Protein AF-0000000079720739 (afdb_homodimer)

Nearest PDB structures (foldseek):
  3gfk-assembly1_A  TM=5.223E-01  e=1.002E-04  Bacillus subtilis
  6gho-assembly1_A  TM=4.810E-01  e=1.071E-04  Bacillus subtilis subsp. subtilis str. 168
  2kok-assembly1_A  TM=5.061E-01  e=4.776E-03  Brucella abortus
  2fls-assembly1_A  TM=7.844E-01  e=1.572E+00  Homo sapiens
  2ht9-assembly1_B  TM=4.676E-01  e=9.861E-01  Homo sapiens

Solvent-accessible surface area (backbone atoms only — not comparable to full-atom values): 13564 Å² total; per-residue (Å²): 134,76,81,65,86,65,34,83,84,34,33,36,36,41,24,43,90,82,36,65,62,34,52,47,24,52,52,50,34,55,75,71,64,52,54,70,45,80,40,44,43,83,81,49,78,64,51,63,67,40,51,48,48,52,21,49,62,62,73,41,52,54,69,70,39,46,32,71,82,36,67,68,27,29,64,71,56,39,84,41,85,58,48,65,65,51,42,41,52,49,33,62,77,38,48,85,25,42,64,59,26,34,41,31,36,47,91,45,49,46,76,48,84,47,49,71,49,65,73,77,99,131,75,83,64,87,66,34,83,83,33,34,35,36,39,26,42,90,83,35,65,63,34,51,48,25,53,52,49,35,55,75,71,65,51,54,69,45,82,40,44,43,82,81,48,78,65,51,62,68,40,50,48,48,52,21,49,63,64,73,43,52,55,68,70,39,46,32,73,81,34,67,66,26,31,63,70,55,39,82,40,86,58,48,66,66,51,41,42,52,50,34,63,77,39,48,84,24,41,64,60,26,36,43,31,36,47,90,46,48,44,76,48,84,47,49,70,49,66,73,77,101

InterPro domains:
  IPR006660 Arsenate reductase-like [PS51353] (10-121)
  IPR006660 Arsenate reductase-like [PTHR30041] (10-110)
  IPR036249 Thioredoxin-like superfamily [SSF52833] (11-111)

Structure (mmCIF, N/CA/C/O backbone):
data_AF-0000000079720739-model_v1
#
loop_
_entity.id
_entity.type
_entity.pdbx_description
1 polymer 'Arsenate reductase'
#
loop_
_atom_site.group_PDB
_atom_site.id
_atom_site.type_symbol
_atom_site.label_atom_id
_atom_site.label_alt_id
_atom_site.label_comp_id
_atom_site.label_asym_id
_atom_site.label_entity_id
_atom_site.label_seq_id
_atom_site.pdbx_PDB_ins_code
_atom_site.Cartn_x
_atom_site.Cartn_y
_atom_site.Cartn_z
_atom_site.occupancy
_atom_site.B_iso_or_equiv
_atom_site.auth_seq_id
_atom_site.auth_comp_id
_atom_site.auth_asym_id
_atom_site.auth_atom_id
_atom_site.pdbx_PDB_model_num
ATOM 1 N N . MET A 1 1 ? 10.68 32.969 -1.558 1 44.75 1 MET A N 1
ATOM 2 C CA . MET A 1 1 ? 9.578 33.594 -0.817 1 44.75 1 MET A CA 1
ATOM 3 C C . MET A 1 1 ? 8.422 32.594 -0.668 1 44.75 1 MET A C 1
ATOM 5 O O . MET A 1 1 ? 8.055 31.906 -1.627 1 44.75 1 MET A O 1
ATOM 9 N N . GLY A 1 2 ? 8.102 32.031 0.46 1 59.41 2 GLY A N 1
ATOM 10 C CA . GLY A 1 2 ? 7.145 30.938 0.61 1 59.41 2 GLY A CA 1
ATOM 11 C C . GLY A 1 2 ? 5.719 31.359 0.3 1 59.41 2 GLY A C 1
ATOM 12 O O . GLY A 1 2 ? 5.414 32.531 0.24 1 59.41 2 GLY A O 1
ATOM 13 N N . GLU A 1 3 ? 4.969 30.562 -0.412 1 75.06 3 GLU A N 1
ATOM 14 C CA . GLU A 1 3 ? 3.576 30.812 -0.779 1 75.06 3 GLU A CA 1
ATOM 15 C C . GLU A 1 3 ? 2.68 30.859 0.456 1 75.06 3 GLU A C 1
ATOM 17 O O . GLU A 1 3 ? 1.557 31.359 0.393 1 75.06 3 GLU A O 1
ATOM 22 N N . ILE A 1 4 ? 3.268 30.562 1.62 1 86.81 4 ILE A N 1
ATOM 23 C CA . ILE A 1 4 ? 2.467 30.531 2.84 1 86.81 4 ILE A CA 1
ATOM 24 C C . ILE A 1 4 ? 2.617 31.859 3.588 1 86.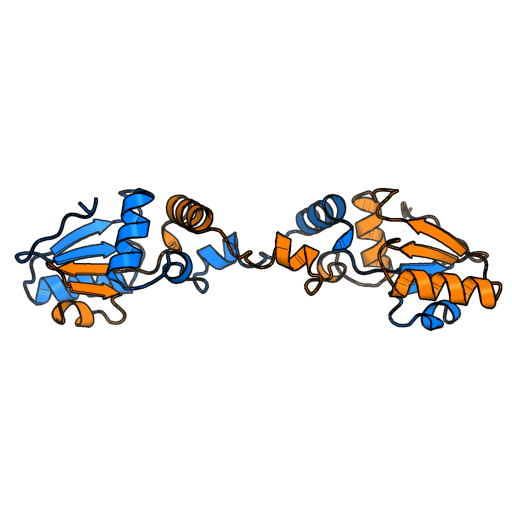81 4 ILE A C 1
ATOM 26 O O . ILE A 1 4 ? 3.734 32.281 3.912 1 86.81 4 ILE A O 1
ATOM 30 N N . ALA A 1 5 ? 1.46 32.594 3.77 1 86 5 ALA A N 1
ATOM 31 C CA . ALA A 1 5 ? 1.449 33.844 4.539 1 86 5 ALA A CA 1
ATOM 32 C C . ALA A 1 5 ? 1.481 33.531 6.039 1 86 5 ALA A C 1
ATOM 34 O O . ALA A 1 5 ? 0.808 32.625 6.52 1 86 5 ALA A O 1
ATOM 35 N N . THR A 1 6 ? 2.426 34.219 6.652 1 90 6 THR A N 1
ATOM 36 C CA . THR A 1 6 ? 2.479 34.062 8.102 1 90 6 THR A CA 1
ATOM 37 C C . THR A 1 6 ? 2.521 35.438 8.766 1 90 6 THR A C 1
ATOM 39 O O . THR A 1 6 ? 2.807 36.438 8.117 1 90 6 THR A O 1
ATOM 42 N N . SER A 1 7 ? 2.041 35.5 9.984 1 93 7 SER A N 1
ATOM 43 C CA . SER A 1 7 ? 1.997 36.719 10.758 1 93 7 SER A CA 1
ATOM 44 C C . SER A 1 7 ? 2.393 36.469 12.211 1 93 7 SER A C 1
ATOM 46 O O . SER A 1 7 ? 2.055 35.438 12.789 1 93 7 SER A O 1
ATOM 48 N N . GLU A 1 8 ? 3.156 37.469 12.828 1 92.94 8 GLU A N 1
ATOM 49 C CA . GLU A 1 8 ? 3.473 37.406 14.25 1 92.94 8 GLU A CA 1
ATOM 50 C C . GLU A 1 8 ? 2.275 37.812 15.102 1 92.94 8 GLU A C 1
ATOM 52 O O . GLU A 1 8 ? 2.244 37.562 16.312 1 92.94 8 GLU A O 1
ATOM 57 N N . ARG A 1 9 ? 1.221 38.312 14.555 1 93 9 ARG A N 1
ATOM 58 C CA . ARG A 1 9 ? 0.101 38.906 15.273 1 93 9 ARG A CA 1
ATOM 59 C C . ARG A 1 9 ? -1.087 37.938 15.32 1 93 9 ARG A C 1
ATOM 61 O O . ARG A 1 9 ? -2.031 38.156 16.094 1 93 9 ARG A O 1
ATOM 68 N N . GLN A 1 10 ? -1.024 36.875 14.461 1 95.75 10 GLN A N 1
ATOM 69 C CA . GLN A 1 10 ? -2.117 35.906 14.406 1 95.75 10 GLN A CA 1
ATOM 70 C C . GLN A 1 10 ? -1.602 34.5 14.07 1 95.75 10 GLN A C 1
ATOM 72 O O . GLN A 1 10 ? -0.6 34.375 13.367 1 95.75 10 GLN A O 1
ATOM 77 N N . ILE A 1 11 ? -2.309 33.625 14.594 1 96.69 11 ILE A N 1
ATOM 78 C CA . ILE A 1 11 ? -1.991 32.219 14.281 1 96.69 11 ILE A CA 1
ATOM 79 C C . ILE A 1 11 ? -2.779 31.781 13.047 1 96.69 11 ILE A C 1
ATOM 81 O O . ILE A 1 11 ? -3.988 32 12.969 1 96.69 11 ILE A O 1
ATOM 85 N N . THR A 1 12 ? -2.1 31.281 12.047 1 97 12 THR A N 1
ATOM 86 C CA . THR A 1 12 ? -2.775 30.625 10.938 1 97 12 THR A CA 1
ATOM 87 C C . THR A 1 12 ? -2.934 29.125 11.219 1 97 12 THR A C 1
ATOM 89 O O . THR A 1 12 ? -1.955 28.438 11.523 1 97 12 THR A O 1
ATOM 92 N N . LEU A 1 13 ? -4.133 28.688 11.188 1 97.12 13 LEU A N 1
ATOM 93 C CA . LEU A 1 13 ? -4.41 27.281 11.453 1 97.12 13 LEU A CA 1
ATOM 94 C C . LEU A 1 13 ? -4.918 26.578 10.195 1 97.12 13 LEU A C 1
ATOM 96 O O . LEU A 1 13 ? -5.988 26.922 9.68 1 97.12 13 LEU A O 1
ATOM 100 N N . TYR A 1 14 ? -4.125 25.688 9.617 1 97.62 14 TYR A N 1
ATOM 101 C CA . TYR A 1 14 ? -4.566 24.766 8.578 1 97.62 14 TYR A CA 1
ATOM 102 C C . TYR A 1 14 ? -5.234 23.531 9.188 1 97.62 14 TYR A C 1
ATOM 104 O O . TYR A 1 14 ? -4.625 22.812 9.977 1 97.62 14 TYR A O 1
ATOM 112 N N . TYR A 1 15 ? -6.469 23.344 8.805 1 97 15 TYR A N 1
ATOM 113 C CA . TYR A 1 15 ? -7.184 22.281 9.492 1 97 15 TYR A CA 1
ATOM 114 C C . TYR A 1 15 ? -8.281 21.703 8.609 1 97 15 TYR A C 1
ATOM 116 O O . TYR A 1 15 ? -8.539 22.219 7.512 1 97 15 TYR A O 1
ATOM 124 N N . SER A 1 16 ? -8.797 20.547 8.984 1 95 16 SER A N 1
ATOM 125 C CA . SER A 1 16 ? -10.008 19.969 8.406 1 95 16 SER A CA 1
ATOM 126 C C . SER A 1 16 ? -11.203 20.141 9.328 1 95 16 SER A C 1
ATOM 128 O O . SER A 1 16 ? -11.148 19.781 10.508 1 95 16 SER A O 1
ATOM 130 N N . SER A 1 17 ? -12.266 20.688 8.805 1 94.75 17 SER A N 1
ATOM 131 C CA . SER A 1 17 ? -13.469 20.922 9.586 1 94.75 17 SER A CA 1
ATOM 132 C C . SER A 1 17 ? -14.078 19.625 10.078 1 94.75 17 SER A C 1
ATOM 134 O O . SER A 1 17 ? -14.945 19.625 10.953 1 94.75 17 SER A O 1
ATOM 136 N N . LYS A 1 18 ? -13.555 18.531 9.555 1 90.88 18 LYS A N 1
ATOM 137 C CA . LYS A 1 18 ? -14.047 17.219 9.969 1 90.88 18 LYS A CA 1
ATOM 138 C C . LYS A 1 18 ? -13.25 16.688 11.156 1 90.88 18 LYS A C 1
ATOM 140 O O . LYS A 1 18 ? -13.641 15.688 11.773 1 90.88 18 LYS A O 1
ATOM 145 N N . SER A 1 19 ? -12.242 17.297 11.461 1 93.75 19 SER A N 1
ATOM 146 C CA . SER A 1 19 ? -11.359 16.828 12.516 1 93.75 19 SER A CA 1
ATOM 147 C C . SER A 1 19 ? -11.844 17.281 13.891 1 93.75 19 SER A C 1
ATOM 149 O O . SER A 1 19 ? -11.992 18.469 14.141 1 93.75 19 SER A O 1
ATOM 151 N N . THR A 1 20 ? -12.07 16.359 14.766 1 93.06 20 THR A N 1
ATOM 152 C CA . THR A 1 20 ? -12.43 16.656 16.156 1 93.06 20 THR A CA 1
ATOM 153 C C . THR A 1 20 ? -11.32 17.453 16.844 1 93.06 20 THR A C 1
ATOM 155 O O . THR A 1 20 ? -11.594 18.422 17.547 1 93.06 20 THR A O 1
ATOM 158 N N . ARG A 1 21 ? -10.109 16.984 16.641 1 93.75 21 ARG A N 1
ATOM 159 C CA . ARG A 1 21 ? -8.977 17.672 17.234 1 93.75 21 ARG A CA 1
ATOM 160 C C . ARG A 1 21 ? -8.898 19.125 16.766 1 93.75 21 ARG A C 1
ATOM 162 O O . ARG A 1 21 ? -8.625 20.031 17.562 1 93.75 21 ARG A O 1
ATOM 169 N N . ALA A 1 22 ? -9.141 19.375 15.5 1 95.75 22 ALA A N 1
ATOM 170 C CA . ALA A 1 22 ? -9.125 20.734 14.969 1 95.75 22 ALA A CA 1
ATOM 171 C C . ALA A 1 22 ? -10.211 21.594 15.617 1 95.75 22 ALA A C 1
ATOM 173 O O . ALA A 1 22 ? -9.961 22.734 16.016 1 95.75 22 ALA A O 1
ATOM 174 N N . LYS A 1 23 ? -11.391 21.016 15.727 1 95.94 23 LYS A N 1
ATOM 175 C CA . LYS A 1 23 ? -12.5 21.734 16.344 1 95.94 23 LYS A CA 1
ATOM 176 C C . LYS A 1 23 ? -12.18 22.094 17.797 1 95.94 23 LYS A C 1
ATOM 178 O O . LYS A 1 23 ? -12.438 23.219 18.234 1 95.94 23 LYS A O 1
ATOM 183 N N . GLN A 1 24 ? -11.656 21.188 18.5 1 96.81 24 GLN A N 1
ATOM 184 C CA . GLN A 1 24 ? -11.281 21.438 19.875 1 96.81 24 GLN A CA 1
ATOM 185 C C . GLN A 1 24 ? -10.188 22.5 19.984 1 96.81 24 GLN A C 1
ATOM 187 O O . GLN A 1 24 ? -10.211 23.344 20.875 1 96.81 24 GLN A O 1
ATOM 192 N N . THR A 1 25 ? -9.258 22.422 19.062 1 96.94 25 THR A N 1
ATOM 193 C CA . THR A 1 25 ? -8.172 23.391 19.031 1 96.94 25 THR A CA 1
ATOM 194 C C . THR A 1 25 ? -8.711 24.797 18.797 1 96.94 25 THR A C 1
ATOM 196 O O . THR A 1 25 ? -8.312 25.734 19.484 1 96.94 25 THR A O 1
ATOM 199 N N . LEU A 1 26 ? -9.633 24.906 17.891 1 96.62 26 LEU A N 1
ATOM 200 C CA . LEU A 1 26 ? -10.234 26.203 17.594 1 96.62 26 LEU A CA 1
ATOM 201 C C . LEU A 1 26 ? -11.031 26.719 18.781 1 96.62 26 LEU A C 1
ATOM 203 O O . LEU A 1 26 ? -10.953 27.906 19.109 1 96.62 26 LEU A O 1
ATOM 207 N N . ALA A 1 27 ? -11.781 25.859 19.406 1 95.75 27 ALA A N 1
ATOM 208 C CA . ALA A 1 27 ? -12.555 26.234 20.594 1 95.75 27 ALA A CA 1
ATOM 209 C C . ALA A 1 27 ? -11.641 26.734 21.703 1 95.75 27 ALA A C 1
ATOM 211 O O . ALA A 1 27 ? -11.93 27.766 22.328 1 95.75 27 ALA A O 1
ATOM 212 N N . TYR A 1 28 ? -10.586 26.016 21.906 1 96.19 28 TYR A N 1
ATOM 213 C CA . TYR A 1 28 ? -9.633 26.391 22.938 1 96.19 28 TYR A CA 1
ATOM 214 C C . TYR A 1 28 ? -9.008 27.75 22.625 1 96.19 28 TYR A C 1
ATOM 216 O O . TYR A 1 28 ? -8.867 28.594 23.5 1 96.19 28 TYR A O 1
ATOM 224 N N . ALA A 1 29 ? -8.594 27.984 21.375 1 95.69 29 ALA A N 1
ATOM 225 C CA . ALA A 1 29 ? -7.996 29.25 20.953 1 95.69 29 ALA A CA 1
ATOM 226 C C . ALA A 1 29 ? -8.953 30.406 21.172 1 95.69 29 ALA A C 1
ATOM 228 O O . ALA A 1 29 ? -8.547 31.469 21.656 1 95.69 29 ALA A O 1
ATOM 229 N N . LYS A 1 30 ? -10.211 30.172 20.859 1 93.88 30 LYS A N 1
ATOM 230 C CA . LYS A 1 30 ? -11.234 31.203 21.062 1 93.88 30 LYS A CA 1
ATOM 231 C C . LYS A 1 30 ? -11.414 31.5 22.531 1 93.88 30 LYS A C 1
ATOM 233 O O . LYS A 1 30 ? -11.5 32.688 22.922 1 93.88 30 LYS A O 1
ATOM 238 N N . ALA A 1 31 ? -11.461 30.484 23.312 1 94.81 31 ALA A N 1
ATOM 239 C CA . ALA A 1 31 ? -11.633 30.656 24.766 1 94.81 31 ALA A CA 1
ATOM 240 C C . ALA A 1 31 ? -10.477 31.453 25.359 1 94.81 31 ALA A C 1
ATOM 242 O O . ALA A 1 31 ? -10.672 32.219 26.297 1 94.81 31 ALA A O 1
ATOM 243 N N . GLU A 1 32 ? -9.273 31.266 24.797 1 94.12 32 GLU A N 1
ATOM 244 C CA . GLU A 1 32 ? -8.07 31.938 25.297 1 94.12 32 GLU A CA 1
ATOM 245 C C . GLU A 1 32 ? -7.902 33.312 24.641 1 94.12 32 GLU A C 1
ATOM 247 O O . GLU A 1 32 ? -6.973 34.062 24.984 1 94.12 32 GLU A O 1
ATOM 252 N N . GLY A 1 33 ? -8.711 33.594 23.703 1 94.44 33 GLY A N 1
ATOM 253 C CA . GLY A 1 33 ? -8.688 34.906 23.031 1 94.44 33 GLY A CA 1
ATOM 254 C C . GLY A 1 33 ? -7.555 35.031 22.031 1 94.44 33 GLY A C 1
ATOM 255 O O . GLY A 1 33 ? -7.074 36.125 21.766 1 94.44 33 GLY A O 1
ATOM 256 N N . LEU A 1 34 ? -7.102 33.969 21.547 1 94.69 34 LEU A N 1
ATOM 257 C CA . LEU A 1 34 ? -6.016 34 20.578 1 94.69 34 LEU A CA 1
ATOM 258 C C . LEU A 1 34 ? -6.543 34.344 19.188 1 94.69 34 LEU A C 1
ATOM 260 O O . LEU A 1 34 ? -7.531 33.75 18.734 1 94.69 34 LEU A O 1
ATOM 264 N N . PRO A 1 35 ? -5.961 35.312 18.516 1 95.88 35 PRO A N 1
ATOM 265 C CA . PRO A 1 35 ? -6.363 35.594 17.141 1 95.88 35 PRO A CA 1
ATOM 266 C C . PRO A 1 35 ? -5.984 34.469 16.172 1 95.88 35 PRO A C 1
ATOM 268 O O . PRO A 1 35 ? -4.809 34.094 16.078 1 95.88 35 PRO A O 1
ATOM 271 N N . ILE A 1 36 ? -6.938 33.938 15.5 1 96.19 36 ILE A N 1
ATOM 272 C CA . ILE A 1 36 ? -6.711 32.781 14.602 1 96.19 36 ILE A CA 1
ATOM 273 C C . ILE A 1 36 ? -7.188 33.156 13.195 1 96.19 36 ILE A C 1
ATOM 275 O O . ILE A 1 36 ? -8.273 33.688 13.023 1 96.19 36 ILE A O 1
ATOM 279 N N . PHE A 1 37 ? -6.41 32.906 12.219 1 96.12 37 PHE A N 1
ATOM 280 C CA . PHE A 1 37 ? -6.809 32.875 10.82 1 96.12 37 PHE A CA 1
ATOM 281 C C . PHE A 1 37 ? -7.008 31.422 10.352 1 96.12 37 PHE A C 1
ATOM 283 O O . PHE A 1 37 ? -6.047 30.656 10.266 1 96.12 37 PHE A O 1
ATOM 290 N N . GLU A 1 38 ? -8.211 31.047 10.062 1 96.19 38 GLU A N 1
ATOM 291 C CA . GLU A 1 38 ? -8.578 29.656 9.773 1 96.19 38 GLU A CA 1
ATOM 292 C C . GLU A 1 38 ? -8.484 29.359 8.281 1 96.19 38 GLU A C 1
ATOM 294 O O . GLU A 1 38 ? -8.992 30.125 7.457 1 96.19 38 GLU A O 1
ATOM 299 N N . ILE A 1 39 ? -7.773 28.344 7.957 1 96.12 39 ILE A N 1
ATOM 300 C CA . ILE A 1 39 ? -7.766 27.812 6.602 1 96.12 39 ILE A CA 1
ATOM 301 C C . ILE A 1 39 ? -8.258 26.359 6.621 1 96.12 39 ILE A C 1
ATOM 303 O O . ILE A 1 39 ? -7.52 25.453 7.012 1 96.12 39 ILE A O 1
ATOM 307 N N . ASP A 1 40 ? -9.516 26.156 6.184 1 96.25 40 ASP A N 1
ATOM 308 C CA . ASP A 1 40 ? -10.062 24.812 6.051 1 96.25 40 ASP A CA 1
ATOM 309 C C . ASP A 1 40 ? -9.57 24.156 4.766 1 96.25 40 ASP A C 1
ATOM 311 O O . ASP A 1 40 ? -10.023 24.484 3.672 1 96.25 40 ASP A O 1
ATOM 315 N N . ILE A 1 41 ? -8.711 23.125 4.926 1 95.56 41 ILE A N 1
ATOM 316 C CA . ILE A 1 41 ? -7.996 22.562 3.793 1 95.56 41 ILE A CA 1
ATOM 317 C C . ILE A 1 41 ? -8.961 21.75 2.928 1 95.56 41 ILE A C 1
ATOM 319 O O . ILE A 1 41 ? -8.633 21.375 1.8 1 95.56 41 ILE A O 1
ATOM 323 N N . LEU A 1 42 ? -10.164 21.453 3.389 1 90.56 42 LEU A N 1
ATOM 324 C CA . LEU A 1 42 ? -11.172 20.766 2.596 1 90.56 42 LEU A CA 1
ATOM 325 C C . LEU A 1 42 ? -11.891 21.75 1.661 1 90.56 42 LEU A C 1
ATOM 327 O O . LEU A 1 42 ? -12.453 21.328 0.645 1 90.56 42 LEU A O 1
ATOM 331 N N . LYS A 1 43 ? -11.938 23.031 2.023 1 90.56 43 LYS A N 1
ATOM 332 C CA . LYS A 1 43 ? -12.656 24.062 1.266 1 90.56 43 LYS A CA 1
ATOM 333 C C . LYS A 1 43 ? -11.711 24.859 0.382 1 90.56 43 LYS A C 1
ATOM 335 O O . LYS A 1 43 ? -12.109 25.375 -0.666 1 90.56 43 LYS A O 1
ATOM 340 N N . VAL A 1 44 ? -10.492 25.016 0.887 1 90.44 44 VAL A N 1
ATOM 341 C CA . VAL A 1 44 ? -9.469 25.766 0.168 1 90.44 44 VAL A CA 1
ATOM 342 C C . VAL A 1 44 ? -8.312 24.844 -0.202 1 90.44 44 VAL A C 1
ATOM 344 O O . VAL A 1 44 ? -7.434 24.578 0.621 1 90.44 44 VAL A O 1
ATOM 347 N N . PRO A 1 45 ? -8.289 24.344 -1.436 1 88.19 45 PRO A N 1
ATOM 348 C CA . PRO A 1 45 ? -7.223 23.406 -1.826 1 88.19 45 PRO A CA 1
ATOM 349 C C . PRO A 1 45 ? -5.836 24.047 -1.753 1 88.19 45 PRO A C 1
ATOM 351 O O . PRO A 1 45 ? -5.648 25.188 -2.184 1 88.19 45 PRO A O 1
ATOM 354 N N . LEU A 1 46 ? -4.965 23.375 -1.167 1 93.81 46 LEU A N 1
ATOM 355 C CA . LEU A 1 46 ? -3.574 23.812 -1.115 1 93.81 46 LEU A CA 1
ATOM 356 C C . LEU A 1 46 ? -2.855 23.484 -2.42 1 93.81 46 LEU A C 1
ATOM 358 O O . LEU A 1 46 ? -3.092 22.438 -3.021 1 93.81 46 LEU A O 1
ATOM 362 N N . THR A 1 47 ? -1.996 24.438 -2.828 1 91.25 47 THR A N 1
ATOM 363 C CA . THR A 1 47 ? -1.145 24.141 -3.977 1 91.25 47 THR A CA 1
ATOM 364 C C . THR A 1 47 ? -0.001 23.219 -3.586 1 91.25 47 THR A C 1
ATOM 366 O O . THR A 1 47 ? 0.275 23.031 -2.398 1 91.25 47 THR A O 1
ATOM 369 N N . GLY A 1 48 ? 0.622 22.594 -4.641 1 91.75 48 GLY A N 1
ATOM 370 C CA . GLY A 1 48 ? 1.784 21.75 -4.371 1 91.75 48 GLY A CA 1
ATOM 371 C C . GLY A 1 48 ? 2.889 22.5 -3.641 1 91.75 48 GLY A C 1
ATOM 372 O O . GLY A 1 48 ? 3.52 21.938 -2.736 1 91.75 48 GLY A O 1
ATOM 373 N N . THR A 1 49 ? 3.129 23.75 -4.082 1 94.75 49 THR A N 1
ATOM 374 C CA . THR A 1 49 ? 4.152 24.578 -3.447 1 94.75 49 THR A CA 1
ATOM 375 C C . THR A 1 49 ? 3.824 24.812 -1.975 1 94.75 49 THR A C 1
ATOM 377 O O . THR A 1 49 ? 4.707 24.734 -1.116 1 94.75 49 THR A O 1
ATOM 380 N N . GLN A 1 50 ? 2.57 25.109 -1.638 1 95.25 50 GLN A N 1
ATOM 381 C CA . GLN A 1 50 ? 2.15 25.312 -0.256 1 95.25 50 GLN A CA 1
ATOM 382 C C . GLN A 1 50 ? 2.381 24.047 0.581 1 95.25 50 GLN A C 1
ATOM 384 O O . GLN A 1 50 ? 2.859 24.141 1.714 1 95.25 50 GLN A O 1
ATOM 389 N N . ILE A 1 51 ? 2.029 22.891 0.04 1 96.44 51 ILE A N 1
ATOM 390 C CA . ILE A 1 51 ? 2.18 21.609 0.737 1 96.44 51 ILE A CA 1
ATOM 391 C C . ILE A 1 51 ? 3.658 21.359 1.023 1 96.44 51 ILE A C 1
ATOM 393 O O . ILE A 1 51 ? 4.027 21 2.145 1 96.44 51 ILE A O 1
ATOM 397 N N . ALA A 1 52 ? 4.465 21.594 0.051 1 95.25 52 ALA A N 1
ATOM 398 C CA . ALA A 1 52 ? 5.906 21.406 0.23 1 95.25 52 ALA A CA 1
ATOM 399 C C . ALA A 1 52 ? 6.453 22.359 1.292 1 95.25 52 ALA A C 1
ATOM 401 O O . ALA A 1 52 ? 7.285 21.969 2.113 1 95.25 52 ALA A O 1
ATOM 402 N N . GLU A 1 53 ? 6.016 23.547 1.226 1 96.31 53 GLU A N 1
ATOM 403 C CA . GLU A 1 53 ? 6.477 24.547 2.188 1 96.31 53 GLU A CA 1
ATOM 404 C C . GLU A 1 53 ? 6.066 24.172 3.609 1 96.31 53 GLU A C 1
ATOM 406 O O . GLU A 1 53 ? 6.852 24.328 4.547 1 96.31 53 GLU A O 1
ATOM 411 N N . LEU A 1 54 ? 4.824 23.734 3.797 1 97 54 LEU A N 1
ATOM 412 C CA . LEU A 1 54 ? 4.367 23.297 5.117 1 97 54 LEU A CA 1
ATOM 413 C C . LEU A 1 54 ? 5.254 22.188 5.664 1 97 54 LEU A C 1
ATOM 415 O O . LEU A 1 54 ? 5.676 22.234 6.824 1 97 54 LEU A O 1
ATOM 419 N N . ALA A 1 55 ? 5.484 21.203 4.883 1 97.19 55 ALA A N 1
ATOM 420 C CA . ALA A 1 55 ? 6.371 20.125 5.293 1 97.19 55 ALA A CA 1
ATOM 421 C C . ALA A 1 55 ? 7.73 20.656 5.734 1 97.19 55 ALA A C 1
ATOM 423 O O . ALA A 1 55 ? 8.25 20.266 6.781 1 97.19 55 ALA A O 1
ATOM 424 N N . GLY A 1 56 ? 8.289 21.547 4.875 1 96.19 56 GLY A N 1
ATOM 425 C CA . GLY A 1 56 ? 9.578 22.156 5.191 1 96.19 56 GLY A CA 1
ATOM 426 C C . GLY A 1 56 ? 9.578 22.891 6.516 1 96.19 56 GLY A C 1
ATOM 427 O O . GLY A 1 56 ? 10.516 22.75 7.309 1 96.19 56 GLY A O 1
ATOM 428 N N . LYS A 1 57 ? 8.578 23.656 6.789 1 95.94 57 LYS A N 1
ATOM 429 C CA . LYS A 1 57 ? 8.477 24.438 8.016 1 95.94 57 LYS A CA 1
ATOM 430 C C . LYS A 1 57 ? 8.422 23.531 9.242 1 95.94 57 LYS A C 1
ATOM 432 O O . LYS A 1 57 ? 8.828 23.922 10.336 1 95.94 57 LYS A O 1
ATOM 437 N N . LEU A 1 58 ? 7.91 22.344 9.07 1 96.88 58 LEU A N 1
ATOM 438 C CA . LEU A 1 58 ? 7.816 21.375 10.148 1 96.88 58 LEU A CA 1
ATOM 439 C C . LEU A 1 58 ? 9.07 20.5 10.219 1 96.88 58 LEU A C 1
ATOM 441 O O . LEU A 1 58 ? 9.18 19.625 11.078 1 96.88 58 LEU A O 1
ATOM 445 N N . ASN A 1 59 ? 10.016 20.734 9.219 1 96.56 59 ASN A N 1
ATOM 446 C CA . ASN A 1 59 ? 11.234 19.938 9.078 1 96.56 59 ASN A CA 1
ATOM 447 C C . ASN A 1 59 ? 10.922 18.484 8.773 1 96.56 59 ASN A C 1
ATOM 449 O O . ASN A 1 59 ? 11.523 17.578 9.352 1 96.56 59 ASN A O 1
ATOM 453 N N . LEU A 1 60 ? 9.969 18.297 7.957 1 95.81 60 LEU A N 1
ATOM 454 C CA . LEU A 1 60 ? 9.539 17 7.48 1 95.81 60 LEU A CA 1
ATOM 455 C C . LEU A 1 60 ? 9.648 16.906 5.965 1 95.81 60 LEU A C 1
ATOM 457 O O . LEU A 1 60 ? 9.805 17.922 5.285 1 95.81 60 LEU A O 1
ATOM 461 N N . GLU A 1 61 ? 9.641 15.68 5.461 1 94.06 61 GLU A N 1
ATOM 462 C CA . GLU A 1 61 ? 9.359 15.453 4.047 1 94.06 61 GLU A CA 1
ATOM 463 C C . GLU A 1 61 ? 7.855 15.414 3.779 1 94.06 61 GLU A C 1
ATOM 465 O O . GLU A 1 61 ? 7.062 15.203 4.695 1 94.06 61 GLU A O 1
ATOM 470 N N . VAL A 1 62 ? 7.48 15.609 2.564 1 94.12 62 VAL A N 1
ATOM 471 C CA . VAL A 1 62 ? 6.062 15.617 2.217 1 94.12 62 VAL A CA 1
ATOM 472 C C . VAL A 1 62 ? 5.426 14.289 2.621 1 94.12 62 VAL A C 1
ATOM 474 O O . VAL A 1 62 ? 4.301 14.266 3.123 1 94.12 62 VAL A O 1
ATOM 477 N N . LYS A 1 63 ? 6.145 13.211 2.438 1 88.06 63 LYS A N 1
ATOM 478 C CA . LYS A 1 63 ? 5.625 11.891 2.799 1 88.06 63 LYS A CA 1
ATOM 479 C C . LYS A 1 63 ? 5.27 11.828 4.281 1 88.06 63 LYS A C 1
ATOM 481 O O . LYS A 1 63 ? 4.316 11.148 4.668 1 88.06 63 LYS A O 1
ATOM 486 N N . ASP A 1 64 ? 5.969 12.586 5.086 1 92.12 64 ASP A N 1
ATOM 487 C CA . ASP A 1 64 ? 5.77 12.562 6.531 1 92.12 64 ASP A CA 1
ATOM 488 C C . ASP A 1 64 ? 4.508 13.336 6.922 1 92.12 64 ASP A C 1
ATOM 490 O O . ASP A 1 64 ? 4.027 13.211 8.055 1 92.12 64 ASP A O 1
ATOM 494 N N . LEU A 1 65 ? 3.906 14.148 6.047 1 95.12 65 LEU A N 1
ATOM 495 C CA . LEU A 1 65 ? 2.674 14.891 6.285 1 95.12 65 LEU A CA 1
ATOM 496 C C . LEU A 1 65 ? 1.453 13.992 6.117 1 95.12 65 LEU A C 1
ATOM 498 O O . LEU A 1 65 ? 0.341 14.375 6.488 1 95.12 65 LEU A O 1
ATOM 502 N N . VAL A 1 66 ? 1.673 12.883 5.566 1 89.12 66 VAL A N 1
ATOM 503 C CA . VAL A 1 66 ? 0.55 11.992 5.281 1 89.12 66 VAL A CA 1
ATOM 504 C C . VAL A 1 66 ? 0.264 11.109 6.492 1 89.12 66 VAL A C 1
ATOM 506 O O . VAL A 1 66 ? 1.172 10.477 7.035 1 89.12 66 VAL A O 1
ATOM 509 N N . ASN A 1 67 ? -0.978 11.203 6.973 1 87.69 67 ASN A N 1
ATOM 510 C CA . ASN A 1 67 ? -1.444 10.273 7.996 1 87.69 67 ASN A CA 1
ATOM 511 C C . ASN A 1 67 ? -1.768 8.906 7.406 1 87.69 67 ASN A C 1
ATOM 513 O O . ASN A 1 67 ? -2.871 8.68 6.906 1 87.69 67 ASN A O 1
ATOM 517 N N . GLN A 1 68 ? -0.865 8.062 7.461 1 77.94 68 GLN A N 1
ATOM 518 C CA . GLN A 1 68 ? -1.023 6.762 6.82 1 77.94 68 GLN A CA 1
ATOM 519 C C . GLN A 1 68 ? -1.931 5.848 7.641 1 77.94 68 GLN A C 1
ATOM 521 O O . GLN A 1 68 ? -2.355 4.793 7.164 1 77.94 68 GLN A O 1
ATOM 526 N N . GLU A 1 69 ? -2.307 6.277 8.844 1 76.06 69 GLU A N 1
ATOM 527 C CA . GLU A 1 69 ? -3.242 5.531 9.68 1 76.06 69 GLU A CA 1
ATOM 528 C C . GLU A 1 69 ? -4.676 6.008 9.461 1 76.06 69 GLU A C 1
ATOM 530 O O . GLU A 1 69 ? -5.621 5.406 9.977 1 76.06 69 GLU A O 1
ATOM 535 N N . HIS A 1 70 ? -4.73 7.121 8.812 1 80.06 70 HIS A N 1
ATOM 536 C CA . HIS A 1 70 ? -6.062 7.648 8.539 1 80.06 70 HIS A CA 1
ATOM 537 C C . HIS A 1 70 ? -6.883 6.668 7.707 1 80.06 70 HIS A C 1
ATOM 539 O O . HIS A 1 70 ? -6.383 6.105 6.73 1 80.06 70 HIS A O 1
ATOM 545 N N . PRO A 1 71 ? -8.195 6.453 8.031 1 75.19 71 PRO A N 1
ATOM 546 C CA . PRO A 1 71 ? -9.047 5.535 7.273 1 75.19 71 PRO A CA 1
ATOM 547 C C . PRO A 1 71 ? -9.07 5.859 5.781 1 75.19 71 PRO A C 1
ATOM 549 O O . PRO A 1 71 ? -9.062 4.949 4.949 1 75.19 71 PRO A O 1
ATOM 552 N N . ALA A 1 72 ? -9.078 7.211 5.492 1 72.44 72 ALA A N 1
ATOM 553 C CA . ALA A 1 72 ? -9.117 7.605 4.086 1 72.44 72 ALA A CA 1
ATOM 554 C C . ALA A 1 72 ? -7.863 7.152 3.352 1 72.44 72 ALA A C 1
ATOM 556 O O . ALA A 1 72 ? -7.918 6.789 2.174 1 72.44 72 ALA A O 1
ATOM 557 N N . TYR A 1 73 ? -6.668 7.262 4.023 1 78.5 73 TYR A N 1
ATOM 558 C CA . TYR A 1 73 ? -5.434 6.77 3.424 1 78.5 73 TYR A CA 1
ATOM 559 C C . TYR A 1 73 ? -5.504 5.27 3.18 1 78.5 73 TYR A C 1
ATOM 561 O O . TYR A 1 73 ? -5.191 4.797 2.084 1 78.5 73 TYR A O 1
ATOM 569 N N . LYS A 1 74 ? -5.918 4.586 4.152 1 69.12 74 LYS A N 1
ATOM 570 C CA . LYS A 1 74 ? -6.008 3.131 4.062 1 69.12 74 LYS A CA 1
ATOM 571 C C . LYS A 1 74 ? -6.961 2.709 2.947 1 69.12 74 LYS A C 1
ATOM 573 O O . LYS A 1 74 ? -6.688 1.753 2.219 1 69.12 74 LYS A O 1
ATOM 578 N N . ALA A 1 75 ? -8.055 3.461 2.973 1 63.34 75 ALA A N 1
ATOM 579 C CA . ALA A 1 75 ? -9.062 3.164 1.955 1 63.34 75 ALA A CA 1
ATOM 580 C C . ALA A 1 75 ? -8.492 3.338 0.551 1 63.34 75 ALA A C 1
ATOM 582 O O . ALA A 1 75 ? -8.859 2.609 -0.372 1 63.34 75 ALA A O 1
ATOM 583 N N . HIS A 1 76 ? -7.602 4.34 0.53 1 58.44 76 HIS A N 1
ATOM 584 C CA . HIS A 1 76 ? -7.113 4.68 -0.802 1 58.44 76 HIS A CA 1
ATOM 585 C C . HIS A 1 76 ? -5.789 3.984 -1.098 1 58.44 76 HIS A C 1
ATOM 587 O O . HIS A 1 76 ? -5.473 3.709 -2.258 1 58.44 76 HIS A O 1
ATOM 593 N N . PHE A 1 77 ? -5.012 3.914 -0.075 1 56.62 77 PHE A N 1
ATOM 594 C CA . PHE A 1 77 ? -3.629 3.551 -0.356 1 56.62 77 PHE A CA 1
ATOM 595 C C . PHE A 1 77 ? -3.299 2.186 0.237 1 56.62 77 PHE A C 1
ATOM 597 O O . PHE A 1 77 ? -2.289 1.575 -0.123 1 56.62 77 PHE A O 1
ATOM 604 N N . GLU A 1 78 ? -3.648 2.08 1.56 1 49.75 78 GLU A N 1
ATOM 605 C CA . GLU A 1 78 ? -3.404 0.723 2.041 1 49.75 78 GLU A CA 1
ATOM 606 C C . GLU A 1 78 ? -3.875 -0.316 1.026 1 49.75 78 GLU A C 1
ATOM 608 O O . GLU A 1 78 ? -4.867 -0.104 0.329 1 49.75 78 GLU A O 1
ATOM 613 N N . PRO A 1 79 ? -2.967 -1.032 0.587 1 47.91 79 PRO A N 1
ATOM 614 C CA . PRO A 1 79 ? -3.439 -2.133 -0.255 1 47.91 79 PRO A CA 1
ATOM 615 C C . PRO A 1 79 ? -4.895 -2.508 0.025 1 47.91 79 PRO A C 1
ATOM 617 O O . PRO A 1 79 ? -5.219 -2.953 1.129 1 47.91 79 PRO A O 1
ATOM 620 N N . HIS A 1 80 ? -5.773 -1.557 -0.107 1 46.72 80 HIS A N 1
ATOM 621 C CA . HIS A 1 80 ? -7.207 -1.805 -0.108 1 46.72 80 HIS A CA 1
ATOM 622 C C . HIS A 1 80 ? -7.516 -3.262 -0.437 1 46.72 80 HIS A C 1
ATOM 624 O O . HIS A 1 80 ? -6.715 -3.939 -1.082 1 46.72 80 HIS A O 1
ATOM 630 N N . GLU A 1 81 ? -8.422 -3.682 0.364 1 55.53 81 GLU A N 1
ATOM 631 C CA . GLU A 1 81 ? -9.109 -4.906 -0.027 1 55.53 81 GLU A CA 1
ATOM 632 C C . GLU A 1 81 ? -9.453 -4.898 -1.513 1 55.53 81 GLU A C 1
ATOM 634 O O . GLU A 1 81 ? -10.516 -4.406 -1.905 1 55.53 81 GLU A O 1
ATOM 639 N N . PHE A 1 82 ? -8.422 -4.809 -2.281 1 64.19 82 PHE A N 1
ATOM 640 C CA . PHE A 1 82 ? -8.703 -4.973 -3.703 1 64.19 82 PHE A CA 1
ATOM 641 C C . PHE A 1 82 ? -9.781 -6.031 -3.924 1 64.19 82 PHE A C 1
ATOM 643 O O . PHE A 1 82 ? -9.867 -7.004 -3.166 1 64.19 82 PHE A O 1
ATOM 650 N N . SER A 1 83 ? -10.703 -5.566 -4.766 1 74.06 83 SER A N 1
ATOM 651 C CA . SER A 1 83 ? -11.648 -6.602 -5.184 1 74.06 83 SER A CA 1
ATOM 652 C C . SER A 1 83 ? -10.938 -7.746 -5.891 1 74.06 83 SER A C 1
ATOM 654 O O . SER A 1 83 ? -9.789 -7.598 -6.328 1 74.06 83 SER A O 1
ATOM 656 N N . THR A 1 84 ? -11.594 -8.805 -5.934 1 87.12 84 THR A N 1
ATOM 657 C CA . THR A 1 84 ? -11.07 -9.93 -6.688 1 87.12 84 THR A CA 1
ATOM 658 C C . THR A 1 84 ? -10.711 -9.516 -8.109 1 87.12 84 THR A C 1
ATOM 660 O O . THR A 1 84 ? -9.656 -9.875 -8.625 1 87.12 84 THR A O 1
ATOM 663 N N . ASP A 1 85 ? -11.531 -8.688 -8.641 1 83.38 85 ASP A N 1
ATOM 664 C CA . ASP A 1 85 ? -11.289 -8.211 -10 1 83.38 85 ASP A CA 1
ATOM 665 C C . ASP A 1 85 ? -10.031 -7.34 -10.062 1 83.38 85 ASP A C 1
ATOM 667 O O . ASP A 1 85 ? -9.266 -7.418 -11.023 1 83.38 85 ASP A O 1
ATOM 671 N N . ASP A 1 86 ? -9.828 -6.555 -9.086 1 77.5 86 ASP A N 1
ATOM 672 C CA . ASP A 1 86 ? -8.648 -5.695 -9.055 1 77.5 86 ASP A CA 1
ATOM 673 C C . ASP A 1 86 ? -7.367 -6.52 -8.938 1 77.5 86 ASP A C 1
ATOM 675 O O . ASP A 1 86 ? -6.367 -6.227 -9.594 1 77.5 86 ASP A O 1
ATOM 679 N N . TRP A 1 87 ? -7.457 -7.52 -8.109 1 86.19 87 TRP A N 1
ATOM 680 C CA . TRP A 1 87 ? -6.305 -8.406 -7.984 1 86.19 87 TRP A CA 1
ATOM 681 C C . TRP A 1 87 ? -6.004 -9.102 -9.312 1 86.19 87 TRP A C 1
ATOM 683 O O . TRP A 1 87 ? -4.84 -9.234 -9.703 1 86.19 87 TRP A O 1
ATOM 693 N N . ILE A 1 88 ? -7.031 -9.539 -10.023 1 88.81 88 ILE A N 1
ATOM 694 C CA . ILE A 1 88 ? -6.883 -10.211 -11.312 1 88.81 88 ILE A CA 1
ATOM 695 C C . ILE A 1 88 ? -6.219 -9.258 -12.312 1 88.81 88 ILE A C 1
ATOM 697 O O . ILE A 1 88 ? -5.277 -9.648 -13.008 1 88.81 88 ILE A O 1
ATOM 701 N N . LYS A 1 89 ? -6.68 -8.008 -12.375 1 81.25 89 LYS A N 1
ATOM 702 C CA . LYS A 1 89 ? -6.094 -7.016 -13.273 1 81.25 89 LYS A CA 1
ATOM 703 C C . LYS A 1 89 ? -4.621 -6.781 -12.945 1 81.25 89 LYS A C 1
ATOM 705 O O . LYS A 1 89 ? -3.787 -6.68 -13.844 1 81.25 89 LYS A O 1
ATOM 710 N N . MET A 1 90 ? -4.344 -6.695 -11.688 1 81.69 90 MET A N 1
ATOM 711 C CA . MET A 1 90 ? -2.975 -6.457 -11.234 1 81.69 90 MET A CA 1
ATOM 712 C C . MET A 1 90 ? -2.051 -7.586 -11.68 1 81.69 90 MET A C 1
ATOM 714 O O . MET A 1 90 ? -0.952 -7.332 -12.18 1 81.69 90 MET A O 1
ATOM 718 N N . ILE A 1 91 ? -2.52 -8.812 -11.516 1 89.75 91 ILE A N 1
ATOM 719 C CA . ILE A 1 91 ? -1.729 -9.969 -11.914 1 89.75 91 ILE A CA 1
ATOM 720 C C . ILE A 1 91 ? -1.548 -9.977 -13.43 1 89.75 91 ILE A C 1
ATOM 722 O O . ILE A 1 91 ? -0.444 -10.211 -13.93 1 89.75 91 ILE A O 1
ATOM 726 N N . ARG A 1 92 ? -2.6 -9.695 -14.141 1 87.31 92 ARG A N 1
ATOM 727 C CA . ARG A 1 92 ? -2.529 -9.727 -15.602 1 87.31 92 ARG A CA 1
ATOM 728 C C . ARG A 1 92 ? -1.546 -8.688 -16.125 1 87.31 92 ARG A C 1
ATOM 730 O O . ARG A 1 92 ? -0.85 -8.922 -17.109 1 87.31 92 ARG A O 1
ATOM 737 N N . HIS A 1 93 ? -1.484 -7.527 -15.461 1 78.94 93 HIS A N 1
ATOM 738 C CA . HIS A 1 93 ? -0.604 -6.449 -15.898 1 78.94 93 HIS A CA 1
ATOM 739 C C . HIS A 1 93 ? 0.825 -6.676 -15.414 1 78.94 93 HIS A C 1
ATOM 741 O O . HIS A 1 93 ? 1.773 -6.16 -16.016 1 78.94 93 HIS A O 1
ATOM 747 N N . ASN A 1 94 ? 1.018 -7.422 -14.367 1 84 94 ASN A N 1
ATOM 748 C CA . ASN A 1 94 ? 2.312 -7.719 -13.758 1 84 94 ASN A CA 1
ATOM 749 C C . ASN A 1 94 ? 2.41 -9.18 -13.336 1 84 94 ASN A C 1
ATOM 751 O O . ASN A 1 94 ? 2.521 -9.477 -12.148 1 84 94 ASN A O 1
ATOM 755 N N . PRO A 1 95 ? 2.422 -10.062 -14.328 1 91.5 95 PRO A N 1
ATOM 756 C CA . PRO A 1 95 ? 2.348 -11.484 -13.977 1 91.5 95 PRO A CA 1
ATOM 757 C C . PRO A 1 95 ? 3.471 -11.922 -13.039 1 91.5 95 PRO A C 1
ATOM 759 O O . PRO A 1 95 ? 3.34 -12.922 -12.336 1 91.5 95 PRO A O 1
ATOM 762 N N . GLU A 1 96 ? 4.574 -11.125 -12.992 1 88.88 96 GLU A N 1
ATOM 763 C CA . GLU A 1 96 ? 5.719 -11.461 -12.148 1 88.88 96 GLU A CA 1
ATOM 764 C C . GLU A 1 96 ? 5.34 -11.469 -10.672 1 88.88 96 GLU A C 1
ATOM 766 O O . GLU A 1 96 ? 6.047 -12.055 -9.852 1 88.88 96 GLU A O 1
ATOM 771 N N . ILE A 1 97 ? 4.262 -10.867 -10.312 1 88.62 97 ILE A N 1
ATOM 772 C CA . ILE A 1 97 ? 3.912 -10.766 -8.898 1 88.62 97 ILE A CA 1
ATOM 773 C C . ILE A 1 97 ? 3.1 -11.984 -8.477 1 88.62 97 ILE A C 1
ATOM 775 O O . ILE A 1 97 ? 2.787 -12.156 -7.293 1 88.62 97 ILE A O 1
ATOM 779 N N . MET A 1 98 ? 2.672 -12.828 -9.422 1 94.19 98 MET A N 1
ATOM 780 C CA . MET A 1 98 ? 1.933 -14.039 -9.086 1 94.19 98 MET A CA 1
ATOM 781 C C . MET A 1 98 ? 2.865 -15.109 -8.531 1 94.19 98 MET A C 1
ATOM 783 O O . MET A 1 98 ? 3.936 -15.359 -9.086 1 94.19 98 MET A O 1
ATOM 787 N N . LYS A 1 99 ? 2.385 -15.758 -7.387 1 95.81 99 LYS A N 1
ATOM 788 C CA . LYS A 1 99 ? 3.148 -16.875 -6.852 1 95.81 99 LYS A CA 1
ATOM 789 C C . LYS A 1 99 ? 3.264 -18.016 -7.871 1 95.81 99 LYS A C 1
ATOM 791 O O . LYS A 1 99 ? 2.279 -18.375 -8.516 1 95.81 99 LYS A O 1
ATOM 796 N N . GLN A 1 100 ? 4.414 -18.438 -8.07 1 95.5 100 GLN A N 1
ATOM 797 C CA . GLN A 1 100 ? 4.766 -19.5 -9.016 1 95.5 100 GLN A CA 1
ATOM 798 C C . GLN A 1 100 ? 6.074 -20.172 -8.617 1 95.5 100 GLN A C 1
ATOM 800 O O . GLN A 1 100 ? 6.848 -19.625 -7.828 1 95.5 100 GLN A O 1
ATOM 805 N N . PRO A 1 101 ? 6.266 -21.484 -9.156 1 97.44 101 PRO A N 1
ATOM 806 C CA . PRO A 1 101 ? 5.484 -22.234 -10.141 1 97.44 101 PRO A CA 1
ATOM 807 C C . PRO A 1 101 ? 4.277 -22.938 -9.531 1 97.44 101 PRO A C 1
ATOM 809 O O . PRO A 1 101 ? 4.301 -23.297 -8.352 1 97.44 101 PRO A O 1
ATOM 812 N N . ILE A 1 102 ? 3.199 -23.047 -10.273 1 97.75 102 ILE A N 1
ATOM 813 C CA . ILE A 1 102 ? 2.029 -23.844 -9.922 1 97.75 102 ILE A CA 1
ATOM 814 C C . ILE A 1 102 ? 1.968 -25.094 -10.797 1 97.75 102 ILE A C 1
ATOM 816 O O . ILE A 1 102 ? 2.033 -24.984 -12.031 1 97.75 102 ILE A O 1
ATOM 820 N N . ALA A 1 103 ? 1.905 -26.281 -10.234 1 97.69 103 ALA A N 1
ATOM 821 C CA . ALA A 1 103 ? 1.841 -27.562 -10.938 1 97.69 103 ALA A CA 1
ATOM 822 C C . ALA A 1 103 ? 0.453 -28.188 -10.82 1 97.69 103 ALA A C 1
ATOM 824 O O . ALA A 1 103 ? -0.134 -28.203 -9.734 1 97.69 103 ALA A O 1
ATOM 825 N N . ILE A 1 104 ? -0.043 -28.656 -11.961 1 97.38 104 ILE A N 1
ATOM 826 C CA . ILE A 1 104 ? -1.354 -29.297 -11.992 1 97.38 104 ILE A CA 1
ATOM 827 C C . ILE A 1 104 ? -1.244 -30.656 -12.672 1 97.38 104 ILE A C 1
ATOM 829 O O . ILE A 1 104 ? -0.655 -30.766 -13.75 1 97.38 104 ILE A O 1
ATOM 833 N N . ARG A 1 105 ? -1.733 -31.688 -12.055 1 96.69 105 ARG A N 1
ATOM 834 C CA . ARG A 1 105 ? -1.928 -33 -12.656 1 96.69 105 ARG A CA 1
ATOM 835 C C . ARG A 1 105 ? -3.301 -33.562 -12.305 1 96.69 105 ARG A C 1
ATOM 837 O O . ARG A 1 105 ? -3.543 -33.969 -11.164 1 96.69 105 ARG A O 1
ATOM 844 N N . GLY A 1 106 ? -4.156 -33.656 -13.312 1 95.31 106 GLY A N 1
ATOM 845 C CA . GLY A 1 106 ? -5.52 -34.062 -13.008 1 95.31 106 GLY A CA 1
ATOM 846 C C . GLY A 1 106 ? -6.203 -33.156 -12.008 1 95.31 106 GLY A C 1
ATOM 847 O O . GLY A 1 106 ? -6.277 -31.938 -12.211 1 95.31 106 GLY A O 1
ATOM 848 N N . LYS A 1 107 ? -6.57 -33.688 -10.883 1 94.38 107 LYS A N 1
ATOM 849 C CA . LYS A 1 107 ? -7.285 -32.906 -9.859 1 94.38 107 LYS A CA 1
ATOM 850 C C . LYS A 1 107 ? -6.316 -32.312 -8.844 1 94.38 107 LYS A C 1
ATOM 852 O O . LYS A 1 107 ? -6.711 -31.5 -8.008 1 94.38 107 LYS A O 1
ATOM 857 N N . MET A 1 108 ? -5.082 -32.688 -8.945 1 95.69 108 MET A N 1
ATOM 858 C CA . MET A 1 108 ? -4.105 -32.219 -7.965 1 95.69 108 MET A CA 1
ATOM 859 C C . MET A 1 108 ? -3.455 -30.922 -8.43 1 95.69 108 MET A C 1
ATOM 861 O O . MET A 1 108 ? -3.105 -30.781 -9.602 1 95.69 108 MET A O 1
ATOM 865 N N . THR A 1 109 ? -3.459 -29.969 -7.629 1 97.12 109 THR A N 1
ATOM 866 C CA . THR A 1 109 ? -2.803 -28.688 -7.859 1 97.12 109 THR A CA 1
ATOM 867 C C . THR A 1 109 ? -1.954 -28.297 -6.652 1 97.12 109 THR A C 1
ATOM 869 O O . THR A 1 109 ? -2.42 -28.344 -5.516 1 97.12 109 THR A O 1
ATOM 872 N N . ILE A 1 110 ? -0.687 -27.922 -6.879 1 96.94 110 ILE A N 1
ATOM 873 C CA . ILE A 1 110 ? 0.146 -27.484 -5.766 1 96.94 110 ILE A CA 1
ATOM 874 C C . ILE A 1 110 ? 0.923 -26.234 -6.168 1 96.94 110 ILE A C 1
ATOM 876 O O . ILE A 1 110 ? 1.255 -26.047 -7.34 1 96.94 110 ILE A O 1
ATOM 880 N N . LEU A 1 111 ? 1.098 -25.344 -5.219 1 97.19 111 LEU A N 1
ATOM 881 C CA . LEU A 1 111 ? 2.129 -24.312 -5.328 1 97.19 111 LEU A CA 1
ATOM 882 C C . LEU A 1 111 ? 3.5 -24.891 -4.977 1 97.19 111 LEU A C 1
ATOM 884 O O . LEU A 1 111 ? 3.711 -25.359 -3.859 1 97.19 111 LEU A O 1
ATOM 888 N N . VAL A 1 112 ? 4.418 -24.922 -5.906 1 97 112 VAL A N 1
ATOM 889 C CA . VAL A 1 112 ? 5.73 -25.531 -5.719 1 97 112 VAL A CA 1
ATOM 890 C C . VAL A 1 112 ? 6.59 -24.641 -4.824 1 97 112 VAL A C 1
ATOM 892 O O . VAL A 1 112 ? 6.953 -23.531 -5.211 1 97 112 VAL A O 1
ATOM 895 N N . GLU A 1 113 ? 6.906 -25.125 -3.662 1 93.75 113 GLU A N 1
ATOM 896 C CA . GLU A 1 113 ? 7.719 -24.359 -2.717 1 93.75 113 GLU A CA 1
ATOM 897 C C . GLU A 1 113 ? 9.18 -24.812 -2.764 1 93.75 113 GLU A C 1
ATOM 899 O O . GLU A 1 113 ? 10.078 -24.016 -2.496 1 93.75 113 GLU A O 1
ATOM 904 N N . THR A 1 114 ? 9.367 -26.062 -3.035 1 95 114 THR A N 1
ATOM 905 C CA . THR A 1 114 ? 10.688 -26.625 -3.322 1 95 114 THR A CA 1
ATOM 906 C C . THR A 1 114 ? 10.688 -27.344 -4.664 1 95 114 THR A C 1
ATOM 908 O O . THR A 1 114 ? 9.672 -27.922 -5.059 1 95 114 THR A O 1
ATOM 911 N N . PRO A 1 115 ? 11.844 -27.312 -5.316 1 94.19 115 PRO A N 1
ATOM 912 C CA . PRO A 1 115 ? 11.883 -27.953 -6.633 1 94.19 115 PRO A CA 1
ATOM 913 C C . PRO A 1 115 ? 11.391 -29.406 -6.605 1 94.19 115 PRO A C 1
ATOM 915 O O . PRO A 1 115 ? 10.75 -29.859 -7.555 1 94.19 115 PRO A O 1
ATOM 918 N N . THR A 1 116 ? 11.555 -30.109 -5.512 1 93.62 116 THR A N 1
ATOM 919 C CA . THR A 1 116 ? 11.234 -31.531 -5.449 1 93.62 116 THR A CA 1
ATOM 920 C C . THR A 1 116 ? 9.742 -31.734 -5.223 1 93.62 116 THR A C 1
ATOM 922 O O . THR A 1 116 ? 9.242 -32.844 -5.336 1 93.62 116 THR A O 1
ATOM 925 N N . ASP A 1 117 ? 8.984 -30.672 -4.934 1 95.31 117 ASP A N 1
ATOM 926 C CA . ASP A 1 117 ? 7.543 -30.781 -4.746 1 95.31 117 ASP A CA 1
ATOM 927 C C . ASP A 1 117 ? 6.863 -31.328 -6 1 95.31 117 ASP A C 1
ATOM 929 O O . ASP A 1 117 ? 5.785 -31.922 -5.926 1 95.31 117 ASP A O 1
ATOM 933 N N . ILE A 1 118 ? 7.504 -31.156 -7.129 1 94.62 118 ILE A N 1
ATOM 934 C CA . ILE A 1 118 ? 6.922 -31.516 -8.422 1 94.62 118 ILE A CA 1
ATOM 935 C C . ILE A 1 118 ? 6.707 -33.031 -8.484 1 94.62 118 ILE A C 1
ATOM 937 O O . ILE A 1 118 ? 5.895 -33.5 -9.273 1 94.62 118 ILE A O 1
ATOM 941 N N . ILE A 1 119 ? 7.434 -33.781 -7.66 1 90 119 ILE A N 1
ATOM 942 C CA . ILE A 1 119 ? 7.289 -35.219 -7.715 1 90 119 ILE A CA 1
ATOM 943 C C . ILE A 1 119 ? 6.133 -35.656 -6.82 1 90 119 ILE A C 1
ATOM 945 O O . ILE A 1 119 ? 5.762 -36.844 -6.805 1 90 119 ILE A O 1
ATOM 949 N N . LYS A 1 120 ? 5.566 -34.719 -6.051 1 88.25 120 LYS A N 1
ATOM 950 C CA . LYS A 1 120 ? 4.477 -35.031 -5.129 1 88.25 120 LYS A CA 1
ATOM 951 C C . LYS A 1 120 ? 3.135 -35.062 -5.852 1 88.25 120 LYS A C 1
ATOM 953 O O . LYS A 1 120 ? 2.117 -35.438 -5.27 1 88.25 120 LYS A O 1
ATOM 958 N N . ILE A 1 121 ? 3.188 -34.688 -7.125 1 89.12 121 ILE A N 1
ATOM 959 C CA . ILE A 1 121 ? 1.907 -34.594 -7.816 1 89.12 121 ILE A CA 1
ATOM 960 C C . ILE A 1 121 ? 1.859 -35.594 -8.953 1 89.12 121 ILE A C 1
ATOM 962 O O . ILE A 1 121 ? 2.9 -36 -9.484 1 89.12 121 ILE A O 1
ATOM 966 N N . MET B 1 1 ? -17.156 -25.469 -16.328 1 45.09 1 MET B N 1
ATOM 967 C CA . MET B 1 1 ? -16.031 -26.109 -17.016 1 45.09 1 MET B CA 1
ATOM 968 C C . MET B 1 1 ? -14.797 -25.219 -16.969 1 45.09 1 MET B C 1
ATOM 970 O O . MET B 1 1 ? -14.883 -24.016 -17.188 1 45.09 1 MET B O 1
ATOM 974 N N . GLY B 1 2 ? -13.742 -25.484 -16.219 1 59.62 2 GLY B N 1
ATOM 975 C CA . GLY B 1 2 ? -12.617 -24.594 -15.984 1 59.62 2 GLY B CA 1
ATOM 976 C C . GLY B 1 2 ? -11.805 -24.312 -17.234 1 59.62 2 GLY B C 1
ATOM 977 O O . GLY B 1 2 ? -11.906 -25.047 -18.219 1 59.62 2 GLY B O 1
ATOM 978 N N . GLU B 1 3 ? -11.438 -23.109 -17.5 1 74.88 3 GLU B N 1
ATOM 979 C CA . GLU B 1 3 ? -10.633 -22.688 -18.641 1 74.88 3 GLU B CA 1
ATOM 980 C C . GLU B 1 3 ? -9.234 -23.312 -18.594 1 74.88 3 GLU B C 1
ATOM 982 O O . GLU B 1 3 ? -8.523 -23.344 -19.609 1 74.88 3 GLU B O 1
ATOM 987 N N . ILE B 1 4 ? -8.938 -24.016 -17.469 1 86.88 4 ILE B N 1
ATOM 988 C CA . ILE B 1 4 ? -7.609 -24.594 -17.312 1 86.88 4 ILE B CA 1
ATOM 989 C C . ILE B 1 4 ? -7.629 -26.062 -17.734 1 86.88 4 ILE B C 1
ATOM 991 O O . ILE B 1 4 ? -8.414 -26.844 -17.188 1 86.88 4 ILE B O 1
ATOM 995 N N . ALA B 1 5 ? -6.797 -26.422 -18.781 1 86.19 5 ALA B N 1
ATOM 996 C CA . ALA B 1 5 ? -6.656 -27.812 -19.219 1 86.19 5 ALA B CA 1
ATOM 997 C C . ALA B 1 5 ? -5.754 -28.594 -18.266 1 86.19 5 ALA B C 1
ATOM 999 O O . ALA B 1 5 ? -4.727 -28.078 -17.812 1 86.19 5 ALA B O 1
ATOM 1000 N N . THR B 1 6 ? -6.309 -29.703 -17.859 1 90.25 6 THR B N 1
ATOM 1001 C CA . THR B 1 6 ? -5.488 -30.578 -17.031 1 90.25 6 THR B CA 1
ATOM 1002 C C . THR B 1 6 ? -5.488 -32 -17.578 1 90.25 6 THR B C 1
ATOM 1004 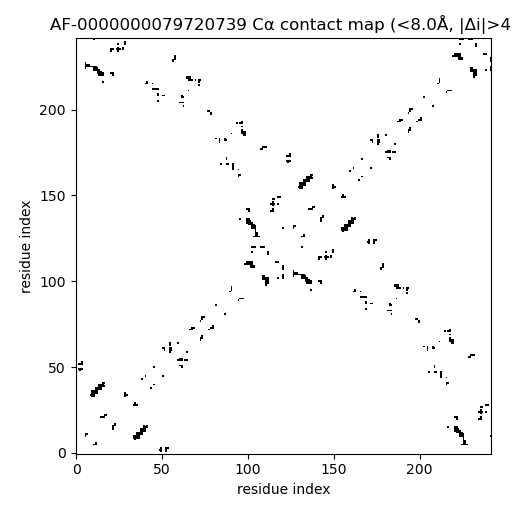O O . THR B 1 6 ? -6.352 -32.375 -18.375 1 90.25 6 THR B O 1
ATOM 1007 N N . SER B 1 7 ? -4.434 -32.719 -17.281 1 93.12 7 SER B N 1
ATOM 1008 C CA . SER B 1 7 ? -4.27 -34.094 -17.719 1 93.12 7 SER B CA 1
ATOM 1009 C C . SER B 1 7 ? -3.68 -34.969 -16.609 1 93.12 7 SER B C 1
ATOM 1011 O O . SER B 1 7 ? -2.822 -34.5 -15.852 1 93.12 7 SER B O 1
ATOM 1013 N N . GLU B 1 8 ? -4.168 -36.281 -16.516 1 92.88 8 GLU B N 1
ATOM 1014 C CA . GLU B 1 8 ? -3.58 -37.25 -15.594 1 92.88 8 GLU B CA 1
ATOM 1015 C C . GLU B 1 8 ? -2.264 -37.781 -16.141 1 92.88 8 GLU B C 1
ATOM 1017 O O . GLU B 1 8 ? -1.48 -38.375 -15.391 1 92.88 8 GLU B O 1
ATOM 1022 N N . ARG B 1 9 ? -1.876 -37.5 -17.344 1 92.88 9 ARG B N 1
ATOM 1023 C CA . ARG B 1 9 ? -0.735 -38.125 -18.016 1 92.88 9 ARG B CA 1
ATOM 1024 C C . ARG B 1 9 ? 0.452 -37.188 -18.062 1 92.88 9 ARG B C 1
ATOM 1026 O O . ARG B 1 9 ? 1.572 -37.594 -18.375 1 92.88 9 ARG B O 1
ATOM 1033 N N . GLN B 1 10 ? 0.186 -35.875 -17.75 1 95.69 10 GLN B N 1
ATOM 1034 C CA . GLN B 1 10 ? 1.244 -34.875 -17.781 1 95.69 10 GLN B CA 1
ATOM 1035 C C . GLN B 1 10 ? 1.003 -33.781 -16.75 1 95.69 10 GLN B C 1
ATOM 1037 O O . GLN B 1 10 ? -0.145 -33.469 -16.422 1 95.69 10 GLN B O 1
ATOM 1042 N N . ILE B 1 11 ? 2.082 -33.312 -16.312 1 96.69 11 ILE B N 1
ATOM 1043 C CA . ILE B 1 11 ? 2.008 -32.188 -15.375 1 96.69 11 ILE B CA 1
ATOM 1044 C C . ILE B 1 11 ? 2.025 -30.859 -16.156 1 96.69 11 ILE B C 1
ATOM 1046 O O . ILE B 1 11 ? 2.861 -30.672 -17.031 1 96.69 11 ILE B O 1
ATOM 1050 N N . THR B 1 12 ? 1.052 -30.016 -15.922 1 96.94 12 THR B N 1
ATOM 1051 C CA . THR B 1 12 ? 1.11 -28.656 -16.422 1 96.94 12 THR B CA 1
ATOM 1052 C C . THR B 1 12 ? 1.773 -27.734 -15.406 1 96.94 12 THR B C 1
ATOM 1054 O O . THR B 1 12 ? 1.362 -27.672 -14.242 1 96.94 12 THR B O 1
ATOM 1057 N N . LEU B 1 13 ? 2.797 -27.094 -15.828 1 97.19 13 LEU B N 1
ATOM 1058 C CA . LEU B 1 13 ? 3.523 -26.188 -14.938 1 97.19 13 LEU B CA 1
ATOM 1059 C C . LEU B 1 13 ? 3.373 -24.734 -15.398 1 97.19 13 LEU B C 1
ATOM 1061 O O . LEU B 1 13 ? 3.814 -24.375 -16.484 1 97.19 13 LEU B O 1
ATOM 1065 N N . TYR B 1 14 ? 2.646 -23.922 -14.625 1 97.69 14 TYR B N 1
ATOM 1066 C CA . TYR B 1 14 ? 2.629 -22.469 -14.789 1 97.69 14 TYR B CA 1
ATOM 1067 C C . TYR B 1 14 ? 3.814 -21.828 -14.078 1 97.69 14 TYR B C 1
ATOM 1069 O O . TYR B 1 14 ? 3.977 -21.984 -12.867 1 97.69 14 TYR B O 1
ATOM 1077 N N . TYR B 1 15 ? 4.609 -21.141 -14.859 1 97 15 TYR B N 1
ATOM 1078 C CA . TYR B 1 15 ? 5.832 -20.656 -14.242 1 97 15 T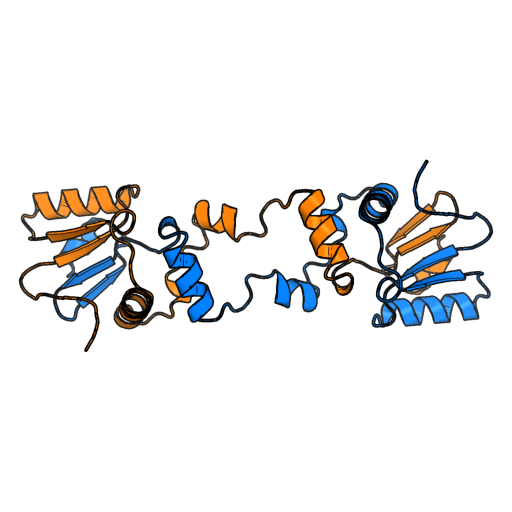YR B CA 1
ATOM 1079 C C . TYR B 1 15 ? 6.324 -19.375 -14.93 1 97 15 TYR B C 1
ATOM 1081 O O . TYR B 1 15 ? 5.762 -18.969 -15.945 1 97 15 TYR B O 1
ATOM 1089 N N . SER B 1 16 ? 7.23 -18.656 -14.281 1 95.12 16 SER B N 1
ATOM 1090 C CA . SER B 1 16 ? 7.984 -17.562 -14.883 1 95.12 16 SER B CA 1
ATOM 1091 C C . SER B 1 16 ? 9.406 -18 -15.234 1 95.12 16 SER B C 1
ATOM 1093 O O . SER B 1 16 ? 10.125 -18.531 -14.391 1 95.12 16 SER B O 1
ATOM 1095 N N . SER B 1 17 ? 9.789 -17.781 -16.453 1 94.88 17 SER B N 1
ATOM 1096 C CA . SER B 1 17 ? 11.117 -18.156 -16.922 1 94.88 17 SER B CA 1
ATOM 1097 C C . SER B 1 17 ? 12.203 -17.391 -16.172 1 94.88 17 SER B C 1
ATOM 1099 O O . SER B 1 17 ? 13.383 -17.75 -16.2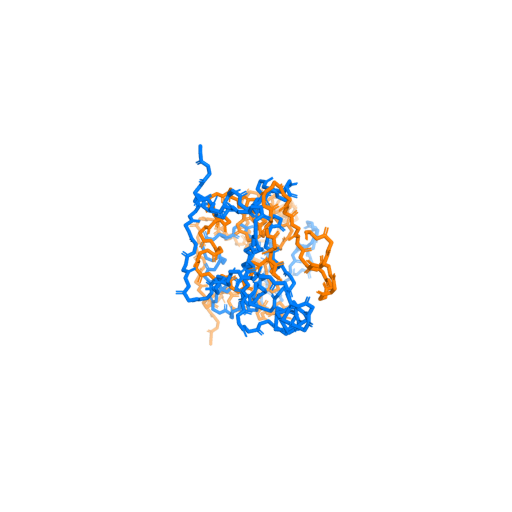5 1 94.88 17 SER B O 1
ATOM 1101 N N . LYS B 1 18 ? 11.766 -16.406 -15.414 1 91.06 18 LYS B N 1
ATOM 1102 C CA . LYS B 1 18 ? 12.719 -15.609 -14.641 1 91.06 18 LYS B CA 1
ATOM 1103 C C . LYS B 1 18 ? 12.914 -16.203 -13.25 1 91.06 18 LYS B C 1
ATOM 1105 O O . LYS B 1 18 ? 13.828 -15.805 -12.516 1 91.06 18 LYS B O 1
ATOM 1110 N N . SER B 1 19 ? 12.156 -17.125 -12.93 1 94 19 SER B N 1
ATOM 1111 C CA . SER B 1 19 ? 12.195 -17.688 -11.586 1 94 19 SER B CA 1
ATOM 1112 C C . SER B 1 19 ? 13.25 -18.781 -11.484 1 94 19 SER B C 1
ATOM 1114 O O . SER B 1 19 ? 13.203 -19.766 -12.227 1 94 19 SER B O 1
ATOM 1116 N N . THR B 1 20 ? 14.172 -18.641 -10.586 1 93.25 20 THR B N 1
ATOM 1117 C CA . THR B 1 20 ? 15.172 -19.656 -10.312 1 93.25 20 THR B CA 1
ATOM 1118 C C . THR B 1 20 ? 14.508 -20.953 -9.859 1 93.25 20 THR B C 1
ATOM 1120 O O . THR B 1 20 ? 14.875 -22.047 -10.305 1 93.25 20 THR B O 1
ATOM 1123 N N . ARG B 1 21 ? 13.57 -20.812 -8.961 1 93.94 21 ARG B N 1
ATOM 1124 C CA . ARG B 1 21 ? 12.859 -21.969 -8.461 1 93.94 21 ARG B CA 1
ATOM 1125 C C . ARG B 1 21 ? 12.156 -22.719 -9.594 1 93.94 21 ARG B C 1
ATOM 1127 O O . ARG B 1 21 ? 12.172 -23.953 -9.641 1 93.94 21 ARG B O 1
ATOM 1134 N N . ALA B 1 22 ? 11.539 -22.016 -10.516 1 95.88 22 ALA B N 1
ATOM 1135 C CA . ALA B 1 22 ? 10.875 -22.641 -11.656 1 95.88 22 ALA B CA 1
ATOM 1136 C C . ALA B 1 22 ? 11.875 -23.391 -12.531 1 95.88 22 ALA B C 1
ATOM 1138 O O . ALA B 1 22 ? 11.617 -24.531 -12.93 1 95.88 22 ALA B O 1
ATOM 1139 N N . LYS B 1 23 ? 13.008 -22.766 -12.766 1 96.06 23 LYS B N 1
ATOM 1140 C CA . LYS B 1 23 ? 14.047 -23.406 -13.57 1 96.06 23 LYS B CA 1
ATOM 1141 C C . LYS B 1 23 ? 14.539 -24.688 -12.914 1 96.06 23 LYS B C 1
ATOM 1143 O O . LYS B 1 23 ? 14.711 -25.703 -13.578 1 96.06 23 LYS B O 1
ATOM 1148 N N . GLN B 1 24 ? 14.758 -24.641 -11.688 1 96.94 24 GLN B N 1
ATOM 1149 C CA . GLN B 1 24 ? 15.203 -25.812 -10.945 1 96.94 24 GLN B CA 1
ATOM 1150 C C . GLN B 1 24 ? 14.141 -26.906 -10.969 1 96.94 24 GLN B C 1
ATOM 1152 O O . GLN B 1 24 ? 14.461 -28.094 -11.094 1 96.94 24 GLN B O 1
ATOM 1157 N N . THR B 1 25 ? 12.914 -26.484 -10.82 1 97.06 25 THR B N 1
ATOM 1158 C CA . THR B 1 25 ? 11.797 -27.422 -10.844 1 97.06 25 THR B CA 1
ATOM 1159 C C . THR B 1 25 ? 11.727 -28.141 -12.188 1 97.06 25 THR B C 1
ATOM 1161 O O . THR B 1 25 ? 11.578 -29.359 -12.234 1 97.06 25 THR B O 1
ATOM 1164 N N . LEU B 1 26 ? 11.891 -27.406 -13.242 1 96.75 26 LEU B N 1
ATOM 1165 C CA . LEU B 1 26 ? 11.852 -27.984 -14.586 1 96.75 26 LEU B CA 1
ATOM 1166 C C . LEU B 1 26 ? 13.023 -28.938 -14.797 1 96.75 26 LEU B C 1
ATOM 1168 O O . LEU B 1 26 ? 12.859 -30.016 -15.367 1 96.75 26 LEU B O 1
ATOM 1172 N N . ALA B 1 27 ? 14.195 -28.547 -14.344 1 95.81 27 ALA B N 1
ATOM 1173 C CA . ALA B 1 27 ? 15.383 -29.391 -14.461 1 95.81 27 ALA B CA 1
ATOM 1174 C C . ALA B 1 27 ? 15.188 -30.703 -13.719 1 95.81 27 ALA B C 1
ATOM 1176 O O . ALA B 1 27 ? 15.508 -31.781 -14.242 1 95.81 27 ALA B O 1
ATOM 1177 N N . TYR B 1 28 ? 14.664 -30.578 -12.547 1 96.25 28 TYR B N 1
ATOM 1178 C CA . TYR B 1 28 ? 14.414 -31.766 -11.734 1 96.25 28 TYR B CA 1
ATOM 1179 C C . TYR B 1 28 ? 13.406 -32.688 -12.414 1 96.25 28 TYR B C 1
ATOM 1181 O O . TYR B 1 28 ? 13.594 -33.906 -12.445 1 96.25 28 TYR B O 1
ATOM 1189 N N . ALA B 1 29 ? 12.305 -32.156 -12.938 1 95.69 29 ALA B N 1
ATOM 1190 C CA . ALA B 1 29 ? 11.281 -32.938 -13.625 1 95.69 29 ALA B CA 1
ATOM 1191 C C . ALA B 1 29 ? 11.859 -33.656 -14.828 1 95.69 29 ALA B C 1
ATOM 1193 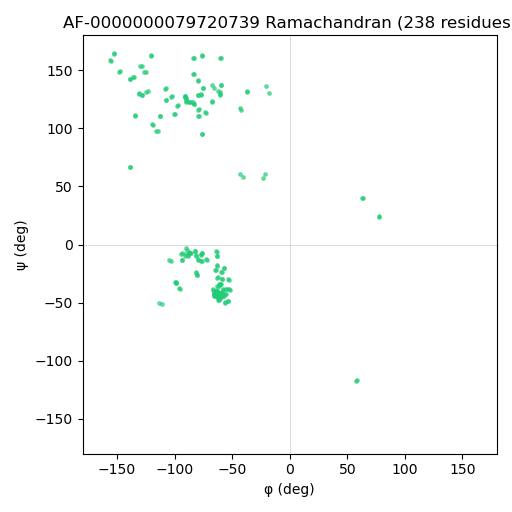O O . ALA B 1 29 ? 11.547 -34.844 -15.055 1 95.69 29 ALA B O 1
ATOM 1194 N N . LYS B 1 30 ? 12.703 -32.969 -15.562 1 94 30 LYS B N 1
ATOM 1195 C CA . LYS B 1 30 ? 13.352 -33.594 -16.719 1 94 30 LYS B CA 1
ATOM 1196 C C . LYS B 1 30 ? 14.273 -34.719 -16.297 1 94 30 LYS B C 1
ATOM 1198 O O . LYS B 1 30 ? 14.258 -35.812 -16.922 1 94 30 LYS B O 1
ATOM 1203 N N . ALA B 1 31 ? 15.023 -34.5 -15.273 1 94.88 31 ALA B N 1
ATOM 1204 C CA . ALA B 1 31 ? 15.938 -35.5 -14.766 1 94.88 31 ALA B CA 1
ATOM 1205 C C . ALA B 1 31 ? 15.188 -36.75 -14.328 1 94.88 31 ALA B C 1
ATOM 1207 O O . ALA B 1 31 ? 15.68 -37.875 -14.484 1 94.88 31 ALA B O 1
ATOM 1208 N N . GLU B 1 32 ? 13.969 -36.562 -13.781 1 94.12 32 GLU B N 1
ATOM 1209 C CA . GLU B 1 32 ? 13.148 -37.688 -13.289 1 94.12 32 GLU B CA 1
ATOM 1210 C C . GLU B 1 32 ? 12.297 -38.281 -14.398 1 94.12 32 GLU B C 1
ATOM 1212 O O . GLU B 1 32 ? 11.578 -39.25 -14.188 1 94.12 32 GLU B O 1
ATOM 1217 N N . GLY B 1 33 ? 12.305 -37.656 -15.531 1 94.44 33 GLY B N 1
ATOM 1218 C CA . GLY B 1 33 ? 11.578 -38.156 -16.688 1 94.44 33 GLY B CA 1
ATOM 1219 C C . GLY B 1 33 ? 10.086 -37.875 -16.609 1 94.44 33 GLY B C 1
ATOM 1220 O O . GLY B 1 33 ? 9.281 -38.594 -17.188 1 94.44 33 GLY B O 1
ATOM 1221 N N . LEU B 1 34 ? 9.719 -36.906 -15.883 1 94.81 34 LEU B N 1
ATOM 1222 C CA . LEU B 1 34 ? 8.305 -36.562 -15.758 1 94.81 34 LEU B CA 1
ATOM 1223 C C . LEU B 1 34 ? 7.832 -35.75 -16.969 1 94.81 34 LEU B C 1
ATOM 1225 O O . LEU B 1 34 ? 8.484 -34.781 -17.375 1 94.81 34 LEU B O 1
ATOM 1229 N N . PRO B 1 35 ? 6.75 -36.156 -17.594 1 95.94 35 PRO B N 1
ATOM 1230 C CA . PRO B 1 35 ? 6.203 -35.344 -18.688 1 95.94 35 PRO B CA 1
ATOM 1231 C C . PRO B 1 35 ? 5.633 -34 -18.203 1 95.94 35 PRO B C 1
ATOM 1233 O O . PRO B 1 35 ? 4.758 -33.969 -17.344 1 95.94 35 PRO B O 1
ATOM 1236 N N . ILE B 1 36 ? 6.117 -32.938 -18.75 1 96.19 36 ILE B N 1
ATOM 1237 C CA . ILE B 1 36 ? 5.715 -31.609 -18.312 1 96.19 36 ILE B CA 1
ATOM 1238 C C . ILE B 1 36 ? 5.184 -30.812 -19.516 1 96.19 36 ILE B C 1
ATOM 1240 O O . ILE B 1 36 ? 5.789 -30.828 -20.594 1 96.19 36 ILE B O 1
ATOM 1244 N N . PHE B 1 37 ? 4.082 -30.203 -19.391 1 96.12 37 PHE B N 1
ATOM 1245 C CA . PHE B 1 37 ? 3.6 -29.156 -20.281 1 96.12 37 PHE B CA 1
ATOM 1246 C C . PHE B 1 37 ? 3.855 -27.766 -19.672 1 96.12 37 PHE B C 1
ATOM 1248 O O . PHE B 1 37 ? 3.256 -27.406 -18.672 1 96.12 37 PHE B O 1
ATOM 1255 N N . GLU B 1 38 ? 4.723 -27.016 -20.266 1 96.31 38 GLU B N 1
ATOM 1256 C CA . GLU B 1 38 ? 5.195 -25.75 -19.719 1 96.31 38 GLU B CA 1
ATOM 1257 C C . GLU B 1 38 ? 4.34 -24.578 -20.203 1 96.31 38 GLU B C 1
ATOM 1259 O O . GLU B 1 38 ? 4.07 -24.453 -21.391 1 96.31 38 GLU B O 1
ATOM 1264 N N . ILE B 1 39 ? 3.852 -23.812 -19.297 1 96.19 39 ILE B N 1
ATOM 1265 C CA . ILE B 1 39 ? 3.203 -22.547 -19.594 1 96.19 39 ILE B CA 1
ATOM 1266 C C . ILE B 1 39 ? 3.963 -21.406 -18.938 1 96.19 39 ILE B C 1
ATOM 1268 O O . ILE B 1 39 ? 3.846 -21.203 -17.719 1 96.19 39 ILE B O 1
ATOM 1272 N N . ASP B 1 40 ? 4.754 -20.656 -19.75 1 96.31 40 ASP B N 1
ATOM 1273 C CA . ASP B 1 40 ? 5.441 -19.469 -19.25 1 96.31 40 ASP B CA 1
ATOM 1274 C C . ASP B 1 40 ? 4.488 -18.281 -19.156 1 96.31 40 ASP B C 1
ATOM 1276 O O . ASP B 1 40 ? 4.129 -17.688 -20.172 1 96.31 40 ASP B O 1
ATOM 1280 N N . ILE B 1 41 ? 4.16 -17.859 -17.922 1 95.56 41 ILE B N 1
ATOM 1281 C CA . ILE B 1 41 ? 3.098 -16.891 -17.688 1 95.56 41 ILE B CA 1
ATOM 1282 C C . ILE B 1 41 ? 3.553 -15.516 -18.156 1 95.56 41 ILE B C 1
ATOM 1284 O O . ILE B 1 41 ? 2.74 -14.594 -18.266 1 95.56 41 ILE B O 1
ATOM 1288 N N . LEU B 1 42 ? 4.832 -15.312 -18.422 1 90.56 42 LEU B N 1
ATOM 1289 C CA . LEU B 1 42 ? 5.336 -14.047 -18.953 1 90.56 42 LEU B CA 1
ATOM 1290 C C . LEU B 1 42 ? 5.105 -13.953 -20.453 1 90.56 42 LEU B C 1
ATOM 1292 O O . LEU B 1 42 ? 5.055 -12.852 -21 1 90.56 42 LEU B O 1
ATOM 1296 N N . LYS B 1 43 ? 5.027 -15.109 -21.141 1 90.69 43 LYS B N 1
ATOM 1297 C CA . LYS B 1 43 ? 4.891 -15.156 -22.594 1 90.69 43 LYS B CA 1
ATOM 1298 C C . LYS B 1 43 ? 3.438 -15.383 -23 1 90.69 43 LYS B C 1
ATOM 1300 O O . LYS B 1 43 ? 3.014 -14.961 -24.078 1 90.69 43 LYS B O 1
ATOM 1305 N N . VAL B 1 44 ? 2.73 -16.141 -22.172 1 90.5 44 VAL B N 1
ATOM 1306 C CA . VAL B 1 44 ? 1.328 -16.453 -22.406 1 90.5 44 VAL B CA 1
ATOM 1307 C C . VAL B 1 44 ? 0.457 -15.844 -21.328 1 90.5 44 VAL B C 1
ATOM 1309 O O . VAL B 1 44 ? 0.319 -16.406 -20.234 1 90.5 44 VAL B O 1
ATOM 1312 N N . PRO B 1 45 ? -0.139 -14.68 -21.578 1 87.88 45 PRO B N 1
ATOM 1313 C CA . PRO B 1 45 ? -0.955 -14.023 -20.562 1 87.88 45 PRO B CA 1
ATOM 1314 C C . PRO B 1 45 ? -2.152 -14.875 -20.125 1 87.88 45 PRO B C 1
ATOM 1316 O O . PRO B 1 45 ? -2.836 -15.453 -20.969 1 87.88 45 PRO B O 1
ATOM 1319 N N . LEU B 1 46 ? -2.32 -14.992 -18.906 1 93.81 46 LEU B N 1
ATOM 1320 C CA . LEU B 1 46 ? -3.48 -15.688 -18.359 1 93.81 46 LEU B CA 1
ATOM 1321 C C . LEU B 1 46 ? -4.711 -14.781 -18.375 1 93.81 46 LEU B C 1
ATOM 1323 O O . LEU B 1 46 ? -4.602 -13.578 -18.125 1 93.81 46 LEU B O 1
ATOM 1327 N N . THR B 1 47 ? -5.852 -15.406 -18.703 1 91.19 47 THR B N 1
ATOM 1328 C CA . THR B 1 47 ? -7.102 -14.664 -18.594 1 91.19 47 THR B CA 1
ATOM 1329 C C . THR B 1 47 ? -7.527 -14.547 -17.125 1 91.19 47 THR B C 1
ATOM 1331 O O . THR B 1 47 ? -7.008 -15.25 -16.266 1 91.19 47 THR B O 1
ATOM 1334 N N . GLY B 1 48 ? -8.469 -13.555 -16.875 1 91.62 48 GLY B N 1
ATOM 1335 C CA . GLY B 1 48 ? -9.008 -13.43 -15.539 1 91.62 48 GLY B CA 1
ATOM 1336 C C . GLY B 1 48 ? -9.625 -14.711 -15.016 1 91.62 48 GLY B C 1
ATOM 1337 O O . GLY B 1 48 ? -9.453 -15.07 -13.852 1 91.62 48 GLY B O 1
ATOM 1338 N N . THR B 1 49 ? -10.375 -15.383 -15.914 1 94.75 49 THR B N 1
ATOM 1339 C CA . THR B 1 49 ? -11.016 -16.641 -15.547 1 94.75 49 THR B CA 1
ATOM 1340 C C . THR B 1 49 ? -9.969 -17.688 -15.164 1 94.75 49 THR B C 1
ATOM 1342 O O . THR B 1 49 ? -10.141 -18.406 -14.18 1 94.75 49 THR B O 1
ATOM 1345 N N . GLN B 1 50 ? -8.883 -17.812 -15.914 1 95.31 50 GLN B N 1
ATOM 1346 C CA . GLN B 1 50 ? -7.809 -18.75 -15.609 1 95.31 50 GLN B CA 1
ATOM 1347 C C . GLN B 1 50 ? -7.188 -18.469 -14.25 1 95.31 50 GLN B C 1
ATOM 1349 O O . GLN B 1 50 ? -6.926 -19.391 -13.469 1 95.31 50 GLN B O 1
ATOM 1354 N N . ILE B 1 51 ? -6.934 -17.188 -13.953 1 96.31 51 ILE B N 1
ATOM 1355 C CA . ILE B 1 51 ? -6.324 -16.781 -12.695 1 96.31 51 ILE B CA 1
ATOM 1356 C C . ILE B 1 51 ? -7.242 -17.141 -11.531 1 96.31 51 ILE B C 1
ATOM 1358 O O . ILE B 1 51 ? -6.793 -17.719 -10.531 1 96.31 51 ILE B O 1
ATOM 1362 N N . ALA B 1 52 ? -8.492 -16.875 -11.711 1 95.12 52 ALA B N 1
ATOM 1363 C CA . ALA B 1 52 ? -9.461 -17.219 -10.672 1 95.12 52 ALA B CA 1
ATOM 1364 C C . ALA B 1 52 ? -9.516 -18.734 -10.453 1 95.12 52 ALA B C 1
ATOM 1366 O O . ALA B 1 52 ? -9.594 -19.203 -9.312 1 95.12 52 ALA B O 1
ATOM 1367 N N . GLU B 1 53 ? -9.516 -19.438 -11.516 1 96.38 53 GLU B N 1
ATOM 1368 C CA . GLU B 1 53 ? -9.57 -20.891 -11.43 1 96.38 53 GLU B CA 1
ATOM 1369 C C . GLU B 1 53 ? -8.344 -21.453 -10.719 1 96.38 53 GLU B C 1
ATOM 1371 O O . GLU B 1 53 ? -8.453 -22.375 -9.906 1 96.38 53 GLU B O 1
ATOM 1376 N N . LEU B 1 54 ? -7.148 -20.953 -11.055 1 97 54 LEU B N 1
ATOM 1377 C CA . LEU B 1 54 ? -5.926 -21.391 -10.391 1 97 54 LEU B CA 1
ATOM 1378 C C . LEU B 1 54 ? -6.02 -21.188 -8.883 1 97 54 LEU B C 1
ATOM 1380 O O . LEU B 1 54 ? -5.688 -22.078 -8.102 1 97 54 LEU B O 1
ATOM 1384 N N . ALA B 1 55 ? -6.398 -20.016 -8.492 1 97.19 55 ALA B N 1
ATOM 1385 C CA . ALA B 1 55 ? -6.574 -19.734 -7.066 1 97.19 55 ALA B CA 1
ATOM 1386 C C . ALA B 1 55 ? -7.516 -20.75 -6.418 1 97.19 55 ALA B C 1
ATOM 1388 O O . ALA B 1 55 ? -7.215 -21.281 -5.352 1 97.19 55 ALA B O 1
ATOM 1389 N N . GLY B 1 56 ? -8.68 -20.969 -7.094 1 96.19 56 GLY B N 1
ATOM 1390 C CA . GLY B 1 56 ? -9.648 -21.922 -6.586 1 96.19 56 GLY B CA 1
ATOM 1391 C C . GLY B 1 56 ? -9.078 -23.312 -6.418 1 96.19 56 GLY B C 1
ATOM 1392 O O . GLY B 1 56 ? -9.305 -23.969 -5.402 1 96.19 56 GLY B O 1
ATOM 1393 N N . LYS B 1 57 ? -8.344 -23.797 -7.371 1 95.94 57 LYS B N 1
ATOM 1394 C CA . LYS B 1 57 ? -7.758 -25.141 -7.332 1 95.94 57 LYS B CA 1
ATOM 1395 C C . LYS B 1 57 ? -6.777 -25.281 -6.172 1 95.94 57 LYS B C 1
ATOM 1397 O O . LYS B 1 57 ? -6.566 -26.375 -5.656 1 95.94 57 LYS B O 1
ATOM 1402 N N . LEU B 1 58 ? -6.172 -24.188 -5.77 1 96.94 58 LEU B N 1
ATOM 1403 C CA . LEU B 1 58 ? -5.227 -24.172 -4.66 1 96.94 58 LEU B CA 1
ATOM 1404 C C . LEU B 1 58 ? -5.941 -23.922 -3.338 1 96.94 58 LEU B C 1
ATOM 1406 O O . LEU B 1 58 ? -5.309 -23.891 -2.279 1 96.94 58 LEU B O 1
ATOM 1410 N N . ASN B 1 59 ? -7.316 -23.656 -3.438 1 96.56 59 ASN B N 1
ATOM 1411 C CA . ASN B 1 59 ? -8.133 -23.297 -2.285 1 96.56 59 ASN B CA 1
ATOM 1412 C C . ASN B 1 59 ? -7.691 -21.984 -1.664 1 96.56 59 ASN B C 1
ATOM 1414 O O . ASN B 1 59 ? -7.594 -21.875 -0.441 1 96.56 59 ASN B O 1
ATOM 1418 N N . LEU B 1 60 ? -7.375 -21.094 -2.49 1 95.88 60 LEU B N 1
ATOM 1419 C CA . LEU B 1 60 ? -6.977 -19.734 -2.115 1 95.88 60 LEU B CA 1
ATOM 1420 C C . LEU B 1 60 ? -7.918 -18.703 -2.732 1 95.88 60 LEU B C 1
ATOM 1422 O O . LEU B 1 60 ? -8.695 -19.031 -3.633 1 95.88 60 LEU B O 1
ATOM 1426 N N . GLU B 1 61 ? -7.887 -17.5 -2.209 1 93.94 61 GLU B N 1
ATOM 1427 C CA . GLU B 1 61 ? -8.43 -16.344 -2.914 1 93.94 61 GLU B CA 1
ATOM 1428 C C . GLU B 1 61 ? -7.41 -15.766 -3.889 1 93.94 61 GLU B C 1
ATOM 1430 O O . GLU B 1 61 ? -6.207 -16 -3.754 1 93.94 61 GLU B O 1
ATOM 1435 N N . VAL B 1 62 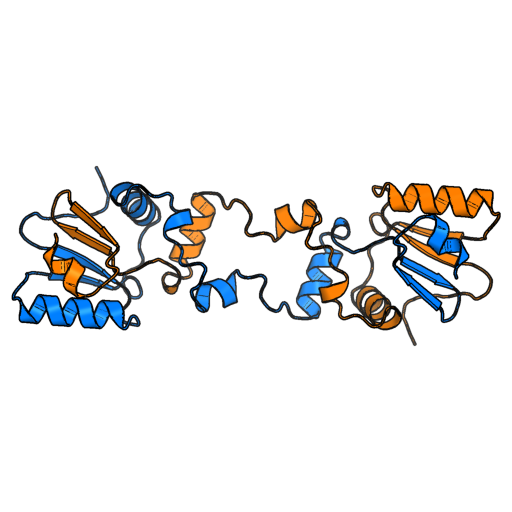? -7.859 -15.016 -4.828 1 94.06 62 VAL B N 1
ATOM 1436 C CA . VAL B 1 62 ? -6.965 -14.43 -5.82 1 94.06 62 VAL B CA 1
ATOM 1437 C C . VAL B 1 62 ? -5.898 -13.586 -5.121 1 94.06 62 VAL B C 1
ATOM 1439 O O . VAL B 1 62 ? -4.727 -13.609 -5.508 1 94.06 62 VAL B O 1
ATOM 1442 N N . LYS B 1 63 ? -6.285 -12.875 -4.086 1 87.88 63 LYS B N 1
ATOM 1443 C CA . LYS B 1 63 ? -5.34 -12.047 -3.35 1 87.88 63 LYS B CA 1
ATOM 1444 C C . LYS B 1 63 ? -4.191 -12.883 -2.789 1 87.88 63 LYS B C 1
ATOM 1446 O O . LYS B 1 63 ? -3.057 -12.414 -2.703 1 87.88 63 LYS B O 1
ATOM 1451 N N . ASP B 1 64 ? -4.461 -14.125 -2.488 1 92.19 64 ASP B N 1
ATOM 1452 C CA . ASP B 1 64 ? -3.467 -15.008 -1.887 1 92.19 64 ASP B CA 1
ATOM 1453 C C . ASP B 1 64 ? -2.459 -15.492 -2.926 1 92.19 64 ASP B C 1
ATOM 1455 O O . ASP B 1 64 ? -1.405 -16.031 -2.576 1 92.19 64 ASP B O 1
ATOM 1459 N N . LEU B 1 65 ? -2.703 -15.344 -4.223 1 95.06 65 LEU B N 1
ATOM 1460 C CA . LEU B 1 65 ? -1.798 -15.719 -5.305 1 95.06 65 LEU B CA 1
ATOM 1461 C C . LEU B 1 65 ? -0.717 -14.656 -5.5 1 95.06 65 LEU B C 1
ATOM 1463 O O . LEU B 1 65 ? 0.267 -14.891 -6.203 1 95.06 65 LEU B O 1
ATOM 1467 N N . VAL B 1 66 ? -0.919 -13.57 -4.91 1 88.88 66 VAL B N 1
ATOM 1468 C CA . VAL B 1 66 ? 0.015 -12.461 -5.117 1 88.88 66 VAL B CA 1
ATOM 1469 C C . VAL B 1 66 ? 1.16 -12.562 -4.113 1 88.88 66 VAL B C 1
ATOM 1471 O O . VAL B 1 66 ? 0.93 -12.695 -2.91 1 88.88 66 VAL B O 1
ATOM 1474 N N . ASN B 1 67 ? 2.373 -12.625 -4.66 1 87.56 67 ASN B N 1
ATOM 1475 C CA . ASN B 1 67 ? 3.562 -12.516 -3.82 1 87.56 67 ASN B CA 1
ATOM 1476 C C . ASN B 1 67 ? 3.826 -11.078 -3.396 1 87.56 67 ASN B C 1
ATOM 1478 O O . ASN B 1 67 ? 4.453 -10.312 -4.133 1 87.56 67 ASN B O 1
ATOM 1482 N N . GLN B 1 68 ? 3.377 -10.734 -2.291 1 77.69 68 GLN B N 1
ATOM 1483 C CA . GLN B 1 68 ? 3.465 -9.352 -1.843 1 77.69 68 GLN B CA 1
ATOM 1484 C C . GLN B 1 68 ? 4.875 -9.016 -1.373 1 77.69 68 GLN B C 1
ATOM 1486 O O . GLN B 1 68 ? 5.203 -7.844 -1.162 1 77.69 68 GLN B O 1
ATOM 1491 N N . GLU B 1 69 ? 5.754 -10.016 -1.296 1 76 69 GLU B N 1
ATOM 1492 C CA . GLU B 1 69 ? 7.152 -9.797 -0.94 1 76 69 GLU B CA 1
ATOM 1493 C C . GLU B 1 69 ? 8.016 -9.633 -2.186 1 76 69 GLU B C 1
ATOM 1495 O O . GLU B 1 69 ? 9.203 -9.297 -2.088 1 76 69 GLU B O 1
ATOM 1500 N N . HIS B 1 70 ? 7.402 -9.984 -3.256 1 80.06 70 HIS B N 1
ATOM 1501 C CA . HIS B 1 70 ? 8.141 -9.844 -4.504 1 80.06 70 HIS B CA 1
ATOM 1502 C C . HIS B 1 70 ? 8.547 -8.391 -4.746 1 80.06 70 HIS B C 1
ATOM 1504 O O . HIS B 1 70 ? 7.734 -7.48 -4.57 1 80.06 70 HIS B O 1
ATOM 1510 N N . PRO B 1 71 ? 9.805 -8.141 -5.211 1 75.31 71 PRO B N 1
ATOM 1511 C CA . PRO B 1 71 ? 10.258 -6.77 -5.477 1 75.31 71 PRO B CA 1
ATOM 1512 C C . PRO B 1 71 ? 9.336 -6.02 -6.438 1 75.31 71 PRO B C 1
ATOM 1514 O O . PRO B 1 71 ? 9.078 -4.828 -6.25 1 75.31 71 PRO B O 1
ATOM 1517 N N . ALA B 1 72 ? 8.828 -6.785 -7.461 1 72.56 72 ALA B N 1
ATOM 1518 C CA . ALA B 1 72 ? 7.945 -6.141 -8.43 1 72.56 72 ALA B CA 1
ATOM 1519 C C . ALA B 1 72 ? 6.664 -5.652 -7.766 1 72.56 72 ALA B C 1
ATOM 1521 O O . ALA B 1 72 ? 6.121 -4.609 -8.141 1 72.56 72 ALA B O 1
ATOM 1522 N N . TYR B 1 73 ? 6.109 -6.473 -6.812 1 78.31 73 TYR B N 1
ATOM 1523 C CA . TYR B 1 73 ? 4.93 -6.043 -6.07 1 78.31 73 TYR B CA 1
ATOM 1524 C C . TYR B 1 73 ? 5.23 -4.793 -5.25 1 78.31 73 TYR B C 1
ATOM 1526 O O . TYR B 1 73 ? 4.477 -3.816 -5.297 1 78.31 73 TYR B O 1
ATOM 1534 N N . LYS B 1 74 ? 6.289 -4.836 -4.57 1 69.19 74 LYS B N 1
ATOM 1535 C CA . LYS B 1 74 ? 6.68 -3.717 -3.719 1 69.19 74 LYS B CA 1
ATOM 1536 C C . LYS B 1 74 ? 6.879 -2.447 -4.539 1 69.19 74 LYS B C 1
ATOM 1538 O O . LYS B 1 74 ? 6.492 -1.357 -4.113 1 69.19 74 LYS B O 1
ATOM 1543 N N . ALA B 1 75 ? 7.547 -2.723 -5.656 1 63.5 75 ALA B N 1
ATOM 1544 C CA . ALA B 1 75 ? 7.812 -1.592 -6.539 1 63.5 75 ALA B CA 1
ATOM 1545 C C . ALA B 1 75 ? 6.508 -0.945 -7.004 1 63.5 75 ALA B C 1
ATOM 1547 O O . ALA B 1 75 ? 6.449 0.271 -7.199 1 63.5 75 ALA B O 1
ATOM 1548 N N . HIS B 1 76 ? 5.543 -1.868 -7.152 1 58.62 76 HIS B N 1
ATOM 1549 C CA . HIS B 1 76 ? 4.301 -1.366 -7.73 1 58.62 76 HIS B CA 1
ATOM 1550 C C . HIS B 1 76 ? 3.297 -1.002 -6.641 1 58.62 76 HIS B C 1
ATOM 1552 O O . HIS B 1 76 ? 2.453 -0.123 -6.836 1 58.62 76 HIS B O 1
ATOM 1558 N N . PHE B 1 77 ? 3.312 -1.814 -5.656 1 56.41 77 PHE B N 1
ATOM 1559 C CA . PHE B 1 77 ? 2.195 -1.706 -4.727 1 56.41 77 PHE B CA 1
ATOM 1560 C C . PHE B 1 77 ? 2.66 -1.163 -3.381 1 56.41 77 PHE B C 1
ATOM 1562 O O . PHE B 1 77 ? 1.847 -0.712 -2.572 1 56.41 77 PHE B O 1
ATOM 1569 N N . GLU B 1 78 ? 3.74 -1.855 -2.871 1 49.56 78 GLU B N 1
ATOM 1570 C CA . GLU B 1 78 ? 4.207 -1.222 -1.641 1 49.56 78 GLU B CA 1
ATOM 1571 C C . GLU B 1 78 ? 4.219 0.298 -1.772 1 49.56 78 GLU B C 1
ATOM 1573 O O . GLU B 1 78 ? 4.496 0.831 -2.85 1 49.56 78 GLU B O 1
ATOM 1578 N N . PRO B 1 79 ? 3.434 0.876 -1.012 1 47.53 79 PRO B N 1
ATOM 1579 C CA . PRO B 1 79 ? 3.562 2.336 -1.019 1 47.53 79 PRO B CA 1
ATOM 1580 C C . PRO B 1 79 ? 4.922 2.805 -1.531 1 47.53 79 PRO B C 1
ATOM 1582 O O . PRO B 1 79 ? 5.953 2.494 -0.929 1 47.53 79 PRO B O 1
ATOM 1585 N N . HIS B 1 80 ? 5.234 2.48 -2.746 1 46.31 80 HIS B N 1
ATOM 1586 C CA . HIS B 1 80 ? 6.363 3.035 -3.486 1 46.31 80 HIS B CA 1
ATOM 1587 C C . HIS B 1 80 ? 6.855 4.332 -2.852 1 46.31 80 HIS B C 1
ATOM 1589 O O . HIS B 1 80 ? 6.09 5.027 -2.182 1 46.31 80 HIS B O 1
ATOM 1595 N N . GLU B 1 81 ? 8.102 4.281 -2.709 1 55.5 81 GLU B N 1
ATOM 1596 C CA . GLU B 1 81 ? 8.758 5.57 -2.5 1 55.5 81 GLU B CA 1
ATOM 1597 C C . GLU B 1 81 ? 8.164 6.645 -3.408 1 55.5 81 GLU B C 1
ATOM 1599 O O . GLU B 1 81 ? 8.641 6.852 -4.523 1 55.5 81 GLU B O 1
ATOM 1604 N N . PHE B 1 82 ? 6.875 6.824 -3.254 1 64.19 82 PHE B N 1
ATOM 1605 C CA . PHE B 1 82 ? 6.305 7.953 -3.979 1 64.19 82 PHE B CA 1
ATOM 1606 C C . PHE B 1 82 ? 7.277 9.125 -3.998 1 64.19 82 PHE B C 1
ATOM 1608 O O . PHE B 1 82 ? 8.023 9.344 -3.037 1 64.19 82 PHE B O 1
ATOM 1615 N N . SER B 1 83 ? 7.391 9.586 -5.238 1 74.12 83 SER B N 1
ATOM 1616 C CA . SER B 1 83 ? 8.148 10.836 -5.301 1 74.12 83 SER B CA 1
ATOM 1617 C C . SER B 1 83 ? 7.469 11.93 -4.484 1 74.12 83 SER B C 1
ATOM 1619 O O . SER B 1 83 ? 6.293 11.812 -4.133 1 74.12 83 SER B O 1
ATOM 1621 N N . THR B 1 84 ? 8.211 12.859 -4.191 1 87.19 84 THR B N 1
ATOM 1622 C CA . THR B 1 84 ? 7.648 14.023 -3.52 1 87.19 84 THR B CA 1
ATOM 1623 C C . THR B 1 84 ? 6.441 14.562 -4.285 1 87.19 84 THR B C 1
ATOM 1625 O O . THR B 1 84 ? 5.41 14.883 -3.688 1 87.19 84 THR B O 1
ATOM 1628 N N . ASP B 1 85 ? 6.559 14.539 -5.551 1 83.56 85 ASP B N 1
ATOM 1629 C CA . ASP B 1 85 ? 5.469 15.016 -6.391 1 83.56 85 ASP B CA 1
ATOM 1630 C C . ASP B 1 85 ? 4.242 14.109 -6.266 1 83.56 85 ASP B C 1
ATOM 1632 O O . ASP B 1 85 ? 3.109 14.594 -6.246 1 83.56 85 ASP B O 1
ATOM 1636 N N . ASP B 1 86 ? 4.438 12.859 -6.191 1 77.88 86 ASP B N 1
ATOM 1637 C CA . ASP B 1 86 ? 3.33 11.922 -6.051 1 77.88 86 ASP B CA 1
ATOM 1638 C C . ASP B 1 86 ? 2.609 12.117 -4.719 1 77.88 86 ASP B C 1
ATOM 1640 O O . ASP B 1 86 ? 1.379 12.094 -4.664 1 77.88 86 ASP B O 1
ATOM 1644 N N . TRP B 1 87 ? 3.4 12.32 -3.713 1 86.31 87 TRP B N 1
ATOM 1645 C CA . TRP B 1 87 ? 2.801 12.578 -2.408 1 86.31 87 TRP B CA 1
ATOM 1646 C C . TRP B 1 87 ? 1.976 13.859 -2.434 1 86.31 87 TRP B C 1
ATOM 1648 O O . TRP B 1 87 ? 0.884 13.914 -1.862 1 86.31 87 TRP B O 1
ATOM 1658 N N . ILE B 1 88 ? 2.471 14.898 -3.086 1 88.88 88 ILE B N 1
ATOM 1659 C CA . ILE B 1 88 ? 1.776 16.188 -3.199 1 88.88 88 ILE B CA 1
ATOM 1660 C C . ILE B 1 88 ? 0.446 15.984 -3.922 1 88.88 88 ILE B C 1
ATOM 1662 O O . ILE B 1 88 ? -0.592 16.469 -3.471 1 88.88 88 ILE B O 1
ATOM 1666 N N . LYS B 1 89 ? 0.457 15.258 -5.039 1 81.5 89 LYS B N 1
ATOM 1667 C CA . LYS B 1 89 ? -0.765 14.977 -5.789 1 81.5 89 LYS B CA 1
ATOM 1668 C C . LYS B 1 89 ? -1.775 14.219 -4.934 1 81.5 89 LYS B C 1
ATOM 1670 O O . LYS B 1 89 ? -2.971 14.523 -4.957 1 81.5 89 LYS B O 1
ATOM 1675 N N . MET B 1 90 ? -1.283 13.258 -4.219 1 81.69 90 MET B N 1
ATOM 1676 C CA . MET B 1 90 ? -2.145 12.445 -3.367 1 81.69 90 MET B CA 1
ATOM 1677 C C . MET B 1 90 ? -2.84 13.305 -2.318 1 81.69 90 MET B C 1
ATOM 1679 O O . MET B 1 90 ? -4.043 13.172 -2.096 1 81.69 90 MET B O 1
ATOM 1683 N N . ILE B 1 91 ? -2.076 14.188 -1.699 1 89.88 91 ILE B N 1
ATOM 1684 C CA . ILE B 1 91 ? -2.629 15.078 -0.682 1 89.88 91 ILE B CA 1
ATOM 1685 C C . ILE B 1 91 ? -3.643 16.016 -1.318 1 89.88 91 ILE B C 1
ATOM 1687 O O . ILE B 1 91 ? -4.73 16.234 -0.776 1 89.88 91 ILE B O 1
ATOM 1691 N N . ARG B 1 92 ? -3.307 16.562 -2.457 1 87.56 92 ARG B N 1
ATOM 1692 C CA . ARG B 1 92 ? -4.195 17.516 -3.113 1 87.56 92 ARG B CA 1
ATOM 1693 C C . ARG B 1 92 ? -5.523 16.859 -3.482 1 87.56 92 ARG B C 1
ATOM 1695 O O . ARG B 1 92 ? -6.578 17.484 -3.408 1 87.56 92 ARG B O 1
ATOM 1702 N N . HIS B 1 93 ? -5.48 15.586 -3.883 1 79.31 93 HIS B N 1
ATOM 1703 C CA . HIS B 1 93 ? -6.688 14.875 -4.297 1 79.31 93 HIS B CA 1
ATOM 1704 C C . HIS B 1 93 ? -7.461 14.359 -3.092 1 79.31 93 HIS B C 1
ATOM 1706 O O . HIS B 1 93 ? -8.672 14.125 -3.178 1 79.31 93 HIS B O 1
ATOM 1712 N N . ASN B 1 94 ? -6.82 14.156 -1.98 1 84.44 94 ASN B N 1
ATOM 1713 C CA . ASN B 1 94 ? -7.398 13.641 -0.746 1 84.44 94 ASN B CA 1
ATOM 1714 C C . ASN B 1 94 ? -6.875 14.383 0.477 1 84.44 94 ASN B C 1
ATOM 1716 O O . ASN B 1 94 ? -6.191 13.797 1.32 1 84.44 94 ASN B O 1
ATOM 1720 N N . PRO B 1 95 ? -7.242 15.664 0.577 1 91.56 95 PRO B N 1
ATOM 1721 C CA . PRO B 1 95 ? -6.629 16.469 1.634 1 91.56 95 PRO B CA 1
ATOM 1722 C C . PRO B 1 95 ? -6.852 15.883 3.027 1 91.56 95 PRO B C 1
ATOM 1724 O O . PRO B 1 95 ? -6.094 16.172 3.953 1 91.56 95 PRO B O 1
ATOM 1727 N N . GLU B 1 96 ? -7.879 15 3.17 1 88.81 96 GLU B N 1
ATOM 1728 C CA . GLU B 1 96 ? -8.203 14.406 4.465 1 88.81 96 GLU B CA 1
ATOM 1729 C C . GLU B 1 96 ? -7.055 13.539 4.977 1 88.81 96 GLU B C 1
ATOM 1731 O O . GLU B 1 96 ? -6.984 13.242 6.172 1 88.81 96 GLU B O 1
ATOM 1736 N N . ILE B 1 97 ? -6.148 13.141 4.141 1 88.81 97 ILE B N 1
ATOM 1737 C CA . ILE B 1 97 ? -5.086 12.234 4.566 1 88.81 97 ILE B CA 1
ATOM 1738 C C . ILE B 1 97 ? -3.91 13.039 5.113 1 88.81 97 ILE B C 1
ATOM 1740 O O . ILE B 1 97 ? -2.949 12.469 5.633 1 88.81 97 ILE B O 1
ATOM 1744 N N . MET B 1 98 ? -3.912 14.367 4.949 1 94.12 98 MET B N 1
ATOM 1745 C CA . MET B 1 98 ? -2.84 15.203 5.48 1 94.12 98 MET B CA 1
ATOM 1746 C C . MET B 1 98 ? -2.971 15.359 6.992 1 94.12 98 MET B C 1
ATOM 1748 O O . MET B 1 98 ? -4.062 15.617 7.5 1 94.12 98 MET B O 1
ATOM 1752 N N . LYS B 1 99 ? -1.782 15.195 7.699 1 95.81 99 LYS B N 1
ATOM 1753 C CA . LYS B 1 99 ? -1.783 15.453 9.141 1 95.81 99 LYS B CA 1
ATOM 1754 C C . LYS B 1 99 ? -2.182 16.891 9.445 1 95.81 99 LYS B C 1
ATOM 1756 O O . LYS B 1 99 ? -1.688 17.828 8.805 1 95.81 99 LYS B O 1
ATOM 1761 N N . GLN B 1 100 ? -3.074 17.047 10.273 1 95.44 100 GLN B N 1
ATOM 1762 C CA . GLN B 1 100 ? -3.627 18.312 10.711 1 95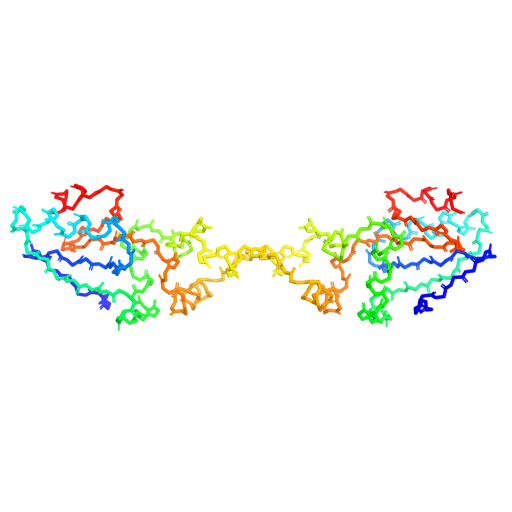.44 100 GLN B CA 1
ATOM 1763 C C . GLN B 1 100 ? -4.246 18.203 12.102 1 95.44 100 GLN B C 1
ATOM 1765 O O . GLN B 1 100 ? -4.523 17.109 12.578 1 95.44 100 GLN B O 1
ATOM 1770 N N . PRO B 1 101 ? -4.363 19.469 12.797 1 97.44 101 PRO B N 1
ATOM 1771 C CA . PRO B 1 101 ? -4.141 20.828 12.344 1 97.44 101 PRO B CA 1
ATOM 1772 C C . PRO B 1 101 ? -2.674 21.25 12.414 1 97.44 101 PRO B C 1
ATOM 1774 O O . PRO B 1 101 ? -1.92 20.734 13.234 1 97.44 101 PRO B O 1
ATOM 1777 N N . ILE B 1 102 ? -2.244 22.078 11.5 1 97.75 102 ILE B N 1
ATOM 1778 C CA . ILE B 1 102 ? -0.934 22.719 11.523 1 97.75 102 ILE B CA 1
ATOM 1779 C C . ILE B 1 102 ? -1.086 24.203 11.867 1 97.75 102 ILE B C 1
ATOM 1781 O O . ILE B 1 102 ? -1.871 24.922 11.242 1 97.75 102 ILE B O 1
ATOM 1785 N N . ALA B 1 103 ? -0.412 24.688 12.891 1 97.69 103 ALA B N 1
ATOM 1786 C CA . ALA B 1 103 ? -0.451 26.078 13.344 1 97.69 103 ALA B CA 1
ATOM 1787 C C . ALA B 1 103 ? 0.851 26.797 13.008 1 97.69 103 ALA B C 1
ATOM 1789 O O . ALA B 1 103 ? 1.939 26.266 13.211 1 97.69 103 ALA B O 1
ATOM 1790 N N . ILE B 1 104 ? 0.687 28 12.477 1 97.38 104 ILE B N 1
ATOM 1791 C CA . ILE B 1 104 ? 1.845 28.812 12.125 1 97.38 104 ILE B CA 1
ATOM 1792 C C . ILE B 1 104 ? 1.705 30.203 12.742 1 97.38 104 ILE B C 1
ATOM 1794 O O . ILE B 1 104 ? 0.653 30.844 12.633 1 97.38 104 ILE B O 1
ATOM 1798 N N . ARG B 1 105 ? 2.705 30.672 13.445 1 96.69 105 ARG B N 1
ATOM 1799 C CA . ARG B 1 105 ? 2.836 32.062 13.898 1 96.69 105 ARG B CA 1
ATOM 1800 C C . ARG B 1 105 ? 4.246 32.594 13.648 1 96.69 105 ARG B C 1
ATOM 1802 O O . ARG B 1 105 ? 5.191 32.188 14.328 1 96.69 105 ARG B O 1
ATOM 1809 N N . GLY B 1 106 ? 4.352 33.531 12.711 1 95.31 106 GLY B N 1
ATOM 1810 C CA . GLY B 1 106 ? 5.688 33.969 12.344 1 95.31 106 GLY B CA 1
ATOM 1811 C C . GLY B 1 106 ? 6.574 32.844 11.844 1 95.31 106 GLY B C 1
ATOM 1812 O O . GLY B 1 106 ? 6.207 32.125 10.914 1 95.31 106 GLY B O 1
ATOM 1813 N N . LYS B 1 107 ? 7.633 32.562 12.531 1 94.38 107 LYS B N 1
ATOM 1814 C CA . LYS B 1 107 ? 8.586 31.547 12.125 1 94.38 107 LYS B CA 1
ATOM 1815 C C . LYS B 1 107 ? 8.273 30.203 12.789 1 94.38 107 LYS B C 1
ATOM 1817 O O . LYS B 1 107 ? 8.867 29.188 12.445 1 94.38 107 LYS B O 1
ATOM 1822 N N . MET B 1 108 ? 7.359 30.203 13.695 1 95.69 108 MET B N 1
ATOM 1823 C CA . MET B 1 108 ? 7.051 28.984 14.43 1 95.69 108 MET B CA 1
ATOM 1824 C C . MET B 1 108 ? 5.953 28.188 13.734 1 95.69 108 MET B C 1
ATOM 1826 O O . MET B 1 108 ? 4.969 28.766 13.266 1 95.69 108 MET B O 1
ATOM 1830 N N . THR B 1 109 ? 6.176 27 13.5 1 97.12 109 THR B N 1
ATOM 1831 C CA . THR B 1 109 ? 5.215 26.062 12.93 1 97.12 109 THR B CA 1
ATOM 1832 C C . THR B 1 109 ? 5.152 24.781 13.742 1 97.12 109 THR B C 1
ATOM 1834 O O . THR B 1 109 ? 6.188 24.188 14.07 1 97.12 109 THR B O 1
ATOM 1837 N N . ILE B 1 110 ? 3.943 24.344 14.125 1 96.94 110 ILE B N 1
ATOM 1838 C CA . ILE B 1 110 ? 3.83 23.094 14.859 1 96.94 110 ILE B CA 1
ATOM 1839 C C . ILE B 1 110 ? 2.682 22.266 14.289 1 96.94 110 ILE B C 1
ATOM 1841 O O . ILE B 1 110 ? 1.7 22.812 13.789 1 96.94 110 ILE B O 1
ATOM 1845 N N . LEU B 1 111 ? 2.869 20.953 14.281 1 97.12 111 LEU B N 1
ATOM 1846 C CA . LEU B 1 111 ? 1.748 20.031 14.148 1 97.12 111 LEU B CA 1
ATOM 1847 C C . LEU B 1 111 ? 1.024 19.859 15.477 1 97.12 111 LEU B C 1
ATOM 1849 O O . LEU B 1 111 ? 1.622 19.406 16.453 1 97.12 111 LEU B O 1
ATOM 1853 N N . VAL B 1 112 ? -0.207 20.266 15.57 1 96.94 112 VAL B N 1
ATOM 1854 C CA . VAL B 1 112 ? -0.967 20.234 16.812 1 96.94 112 VAL B CA 1
ATOM 1855 C C . VAL B 1 112 ? -1.343 18.797 17.172 1 96.94 112 VAL B C 1
ATOM 1857 O O . VAL B 1 112 ? -2.119 18.156 16.453 1 96.94 112 VAL B O 1
ATOM 1860 N N . GLU B 1 113 ? -0.802 18.297 18.234 1 93.62 113 GLU B N 1
ATOM 1861 C CA . GLU B 1 113 ? -1.082 16.938 18.672 1 93.62 113 GLU B CA 1
ATOM 1862 C C . GLU B 1 113 ? -2.135 16.922 19.781 1 93.62 113 GLU B C 1
ATOM 1864 O O . GLU B 1 113 ? -2.883 15.945 19.906 1 93.62 113 GLU B O 1
ATOM 1869 N N . THR B 1 114 ? -2.125 17.953 20.578 1 94.94 114 THR B N 1
ATOM 1870 C CA . THR B 1 114 ? -3.176 18.188 21.562 1 94.94 114 THR B CA 1
ATOM 1871 C C . THR B 1 114 ? -3.764 19.594 21.391 1 94.94 114 THR B C 1
ATOM 1873 O O . THR B 1 114 ? -3.059 20.516 20.984 1 94.94 114 THR B O 1
ATOM 1876 N N . PRO B 1 115 ? -5.043 19.688 21.703 1 94.19 115 PRO B N 1
ATOM 1877 C CA . PRO B 1 115 ? -5.676 21 21.5 1 94.19 115 PRO B CA 1
ATOM 1878 C C . PRO B 1 115 ? -4.914 22.141 22.172 1 94.19 115 PRO B C 1
ATOM 1880 O O . PRO B 1 115 ? -4.852 23.25 21.641 1 94.19 115 PRO B O 1
ATOM 1883 N N . THR 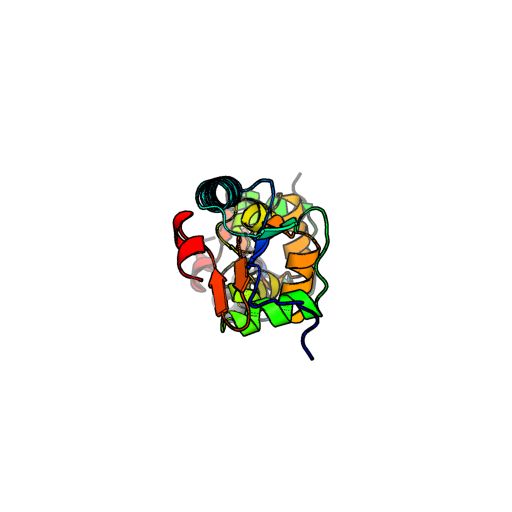B 1 116 ? -4.242 21.891 23.266 1 93.56 116 THR B N 1
ATOM 1884 C CA . THR B 1 116 ? -3.602 22.953 24.047 1 93.56 116 THR B CA 1
ATOM 1885 C C . THR B 1 116 ? -2.258 23.328 23.422 1 93.56 116 THR B C 1
ATOM 1887 O O . THR B 1 116 ? -1.652 24.328 23.812 1 93.56 116 THR B O 1
ATOM 1890 N N . ASP B 1 117 ? -1.758 22.578 22.453 1 95.38 117 ASP B N 1
ATOM 1891 C CA . ASP B 1 117 ? -0.499 22.891 21.781 1 95.38 117 ASP B CA 1
ATOM 1892 C C . ASP B 1 117 ? -0.562 24.266 21.125 1 95.38 117 ASP B C 1
ATOM 1894 O O . ASP B 1 117 ? 0.469 24.922 20.938 1 95.38 117 ASP B O 1
ATOM 1898 N N . ILE B 1 118 ? -1.764 24.719 20.828 1 94.69 118 ILE B N 1
ATOM 1899 C CA . ILE B 1 118 ? -1.967 25.969 20.094 1 94.69 118 ILE B CA 1
ATOM 1900 C C . ILE B 1 118 ? -1.464 27.141 20.922 1 94.69 118 ILE B C 1
ATOM 1902 O O . ILE B 1 118 ? -1.166 28.203 20.375 1 94.69 118 ILE B O 1
ATOM 1906 N N . ILE B 1 119 ? -1.37 26.969 22.234 1 90.19 119 ILE B N 1
ATOM 1907 C CA . ILE B 1 119 ? -0.933 28.078 23.062 1 90.19 119 ILE B CA 1
ATOM 1908 C C . ILE B 1 119 ? 0.593 28.109 23.125 1 90.19 119 ILE B C 1
ATOM 1910 O O . ILE B 1 119 ? 1.18 29.031 23.688 1 90.19 119 ILE B O 1
ATOM 1914 N N . LYS B 1 120 ? 1.256 27.078 22.562 1 88.31 120 LYS B N 1
ATOM 1915 C CA . LYS B 1 120 ? 2.713 26.969 22.609 1 88.31 120 LYS B CA 1
ATOM 1916 C C . LYS B 1 120 ? 3.354 27.812 21.5 1 88.31 120 LYS B C 1
ATOM 1918 O O . LYS B 1 120 ? 4.578 27.969 21.469 1 88.31 120 LYS B O 1
ATOM 1923 N N . ILE B 1 121 ? 2.473 28.375 20.656 1 89.31 121 ILE B N 1
ATOM 1924 C CA . ILE B 1 121 ? 3.07 29.078 19.531 1 89.31 121 ILE B CA 1
ATOM 1925 C C . ILE B 1 121 ? 2.676 30.562 19.594 1 89.31 121 ILE B C 1
ATOM 1927 O O . ILE B 1 121 ? 1.646 30.906 20.172 1 89.31 121 ILE B O 1
#

Secondary structure (DSSP, 8-state):
--SS---SSSEEEEE-TT-HHHHHHHHHHHHTT--EEEEETTTSPPPHHHHHHHHHHTT--GGGGB-TTSHHHHHHTS-----HHHHHHHHHH-GGGB---EEEETTEEEE-SSGGGGGG-/--SS---SSSEEEEE-TT-HHHHHHHHHHHHTT--EEEEETTTSPPPHHHHHHHHHHTT--GGGGB-TTSHHHHHHTS-----HHHHHHHHHH-GGGB---EEEETTEEEE-SSGGGGGG-

Foldseek 3Di:
DAPDDDDPQAAEDEDAPPDPVSVVVVVVCVVVPGHYHYDHCVVPPDDPRNLQVVCVVVVHGSVVVDDCVDPVNCCPPVVHVDDPVRVVVVCVVPVVVDQDDWDDDPPDIDRDPDPCCNVVD/DQPDDDDPQAAEDEDAPPDPVVVVVVVVCVVVPGHYHYDHCVVPPDDPRNLQVVCVVVVHGSVVVDDCVDPVNCCPPVVHVDDPVRVVVVCVVPVVVDQDDWDDDVPDIDRDPDPCCNVVD

Sequence (242 aa):
MGEIATSERQITLYYSSKSTRAKQTLAYAKAEGLPIFEIDILKVPLTGTQIAELAGKLNLEVKDLVNQEHPAYKAHFEPHEFSTDDWIKMIRHNPEIMKQPIAIRGKMTILVETPTDIIKIMGEIATSERQITLYYSSKSTRAKQTLAYAKAEGLPIFEIDILKVPLTGTQIAELAGKLNLEVKDLVNQEHPAYKAHFEPHEFSTDDWIKMIRHNPEIMKQPIAIRGKMTILVETPTDIIKI

pLDDT: mean 88.68, std 12.09, range [44.75, 97.75]

Radius of gyration: 26.67 Å; Cα contacts (8 Å, |Δi|>4): 380; chains: 2; bounding box: 32×77×48 Å

Organism: NCBI:txid616991